Protein AF-A0A1H0Q8R0-F1 (afdb_monomer_lite)

Sequence (214 aa):
MSIIRKPHNLITYYWDDMEYFLSEAEKSNDIYSVQNSFYKIALKSIPDNEEVKIKVPNLPVFDKRNIRFCILSSFLFLEAFINGEYFESLEFKNTIRELNPSQIQTLESEMVRTYFDEKWSRWVALFMKDPHANLKGDLAFQNMKKLKEWRNRLTHYKIQELMEIAHDVQCIENAREAKRIVVDVIAWYYSKTKRKIPDWVRRDILSTPQSQNL

Secondary structure (DSSP, 8-state):
--------HHHHHHHHHHHHHHHHHHHHHHHHHHHHHHHHHHHHH---HHHHHHHS-------THHHHHHHHHHHHHHHHHHHHHHHHHTT--SSGGG--HHHHHHHHHHHHH--HHHHHHHHHHHHHT-TT---TTSHHHHHHHHHHHHHHHTTS--GGGHHHIIIIISSHHHHHHHHHHHHHHHHHHHHHH-PPPPHHIIIIITTS------

Structure (mmCIF, N/CA/C/O backbone):
data_AF-A0A1H0Q8R0-F1
#
_entry.id   AF-A0A1H0Q8R0-F1
#
loop_
_atom_site.group_PDB
_atom_site.id
_atom_site.type_symbol
_atom_site.label_atom_id
_atom_site.label_alt_id
_atom_site.label_comp_id
_atom_site.label_asym_id
_atom_site.label_entity_id
_atom_site.label_seq_id
_atom_site.pdbx_PDB_ins_code
_atom_site.Cartn_x
_atom_site.Cartn_y
_atom_site.Cartn_z
_atom_site.occupancy
_atom_site.B_iso_or_equiv
_atom_site.auth_seq_id
_atom_site.auth_comp_id
_atom_site.auth_asym_id
_atom_site.auth_atom_id
_atom_site.pdbx_PDB_model_num
ATOM 1 N N . MET A 1 1 ? -30.071 9.948 4.551 1.00 30.31 1 MET A N 1
ATOM 2 C CA . MET A 1 1 ? -28.982 10.425 3.671 1.00 30.31 1 MET A CA 1
ATOM 3 C C . MET A 1 1 ? -27.748 9.587 3.956 1.00 30.31 1 MET A C 1
ATOM 5 O O . MET A 1 1 ? -27.256 9.633 5.077 1.00 30.31 1 MET A O 1
ATOM 9 N N . SER A 1 2 ? -27.301 8.757 3.010 1.00 27.30 2 SER A N 1
ATOM 10 C CA . SER A 1 2 ? -26.027 8.050 3.159 1.00 27.30 2 SER A CA 1
ATOM 11 C C . SER A 1 2 ? -24.918 9.087 3.071 1.00 27.30 2 SER A C 1
ATOM 13 O O . SER A 1 2 ? -24.752 9.739 2.044 1.00 27.30 2 SER A O 1
ATOM 15 N N . ILE A 1 3 ? -24.202 9.287 4.168 1.00 32.97 3 ILE A N 1
ATOM 16 C CA . ILE A 1 3 ? -23.013 10.125 4.182 1.00 32.97 3 ILE A CA 1
ATOM 17 C C . ILE A 1 3 ? -22.026 9.490 3.192 1.00 32.97 3 ILE A C 1
ATOM 19 O O . ILE A 1 3 ? -21.429 8.459 3.496 1.00 32.97 3 ILE A O 1
ATOM 23 N N . ILE A 1 4 ? -21.875 10.075 2.000 1.00 38.59 4 ILE A N 1
ATOM 24 C CA . ILE A 1 4 ? -20.796 9.735 1.068 1.00 38.59 4 ILE A CA 1
ATOM 25 C C . ILE A 1 4 ? -19.524 10.335 1.677 1.00 38.59 4 ILE A C 1
ATOM 27 O O . ILE A 1 4 ? -19.086 11.424 1.315 1.00 38.59 4 ILE A O 1
ATOM 31 N N . ARG A 1 5 ? -18.975 9.676 2.699 1.00 45.72 5 ARG A N 1
ATOM 32 C CA . ARG A 1 5 ? -17.695 10.056 3.299 1.00 45.72 5 ARG A CA 1
ATOM 33 C C . ARG A 1 5 ? -16.608 9.582 2.338 1.00 45.72 5 ARG A C 1
ATOM 35 O O . ARG A 1 5 ? -16.229 8.415 2.362 1.00 45.72 5 ARG A O 1
ATOM 42 N N . LYS A 1 6 ? -16.129 10.475 1.465 1.00 40.91 6 LYS A N 1
ATOM 43 C CA . LYS A 1 6 ? -14.741 10.372 1.001 1.00 40.91 6 LYS A CA 1
ATOM 44 C C . LYS A 1 6 ? -13.880 10.587 2.255 1.00 40.91 6 LYS A C 1
ATOM 46 O O . LYS A 1 6 ? -14.011 11.653 2.859 1.00 40.91 6 LYS A O 1
ATOM 51 N N . PRO A 1 7 ? -13.086 9.612 2.717 1.00 53.00 7 PRO A N 1
ATOM 52 C CA . PRO A 1 7 ? -12.146 9.863 3.794 1.00 53.00 7 PRO A CA 1
ATOM 53 C C . PRO A 1 7 ? -11.078 10.831 3.278 1.00 53.00 7 PRO A C 1
ATOM 55 O O . PRO A 1 7 ? -10.929 10.992 2.066 1.00 53.00 7 PRO A O 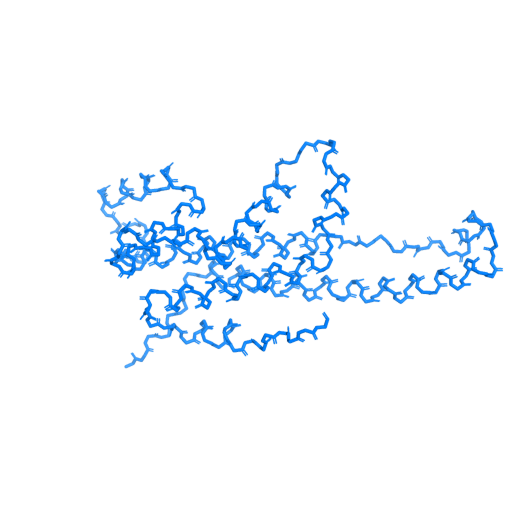1
ATOM 58 N N . HIS A 1 8 ? -10.402 11.505 4.213 1.00 57.19 8 HIS A N 1
ATOM 59 C CA . HIS A 1 8 ? -9.320 12.472 4.005 1.00 57.19 8 HIS A CA 1
ATOM 60 C C . HIS A 1 8 ? -8.700 12.419 2.603 1.00 57.19 8 HIS A C 1
ATOM 62 O O . HIS A 1 8 ? -8.138 11.389 2.235 1.00 57.19 8 HIS A O 1
ATOM 68 N N . ASN A 1 9 ? -8.757 13.533 1.858 1.00 66.25 9 ASN A N 1
ATOM 69 C CA . ASN A 1 9 ? -8.236 13.671 0.487 1.00 66.25 9 ASN A CA 1
ATOM 70 C C . ASN A 1 9 ? -6.890 12.954 0.271 1.00 66.25 9 ASN A C 1
ATOM 72 O O . ASN A 1 9 ? -6.671 12.355 -0.767 1.00 66.25 9 ASN A O 1
ATOM 76 N N . LEU A 1 10 ? -6.033 12.928 1.292 1.00 76.50 10 LEU A N 1
ATOM 77 C CA . LEU A 1 10 ? -4.752 12.235 1.285 1.00 76.50 10 LEU A CA 1
ATOM 78 C C . LEU A 1 10 ? -4.819 10.718 0.992 1.00 76.50 10 LEU A C 1
ATOM 80 O O . LEU A 1 10 ? -3.994 10.227 0.233 1.00 76.50 10 LEU A O 1
ATOM 84 N N . ILE A 1 11 ? -5.776 9.969 1.561 1.00 83.75 11 ILE A N 1
ATOM 85 C CA . ILE A 1 11 ? -5.903 8.515 1.315 1.00 83.75 11 ILE A CA 1
ATOM 86 C C . ILE A 1 11 ? -6.261 8.269 -0.150 1.00 83.75 11 ILE A C 1
ATOM 88 O O . ILE A 1 11 ? -5.655 7.429 -0.808 1.00 83.75 11 ILE A O 1
ATOM 92 N N . THR A 1 12 ? -7.234 9.023 -0.662 1.00 83.44 12 THR A N 1
ATOM 93 C CA . THR A 1 12 ? -7.672 8.893 -2.059 1.00 83.44 12 THR A CA 1
ATOM 94 C C . THR A 1 12 ? -6.596 9.364 -3.035 1.00 83.44 12 THR A C 1
ATOM 96 O O . THR A 1 12 ? -6.373 8.688 -4.027 1.00 83.44 12 THR A O 1
ATOM 99 N N . TYR A 1 13 ? -5.825 10.404 -2.703 1.00 87.31 13 TYR A N 1
ATOM 100 C CA . TYR A 1 13 ? -4.673 10.814 -3.509 1.00 87.31 13 TYR A CA 1
ATOM 101 C C . TYR A 1 13 ? -3.592 9.739 -3.597 1.00 87.31 13 TYR A C 1
ATOM 103 O O . TYR A 1 13 ? -3.100 9.491 -4.687 1.00 87.31 13 TYR A O 1
ATOM 111 N N . TYR A 1 14 ? -3.254 9.041 -2.506 1.00 92.88 14 TYR A N 1
ATOM 112 C CA . TYR A 1 14 ? -2.273 7.954 -2.601 1.00 92.88 14 TYR A CA 1
ATOM 113 C C . TYR A 1 14 ? -2.778 6.754 -3.409 1.00 92.88 14 TYR A C 1
ATOM 115 O O . TYR A 1 14 ? -1.975 6.085 -4.059 1.00 92.88 14 TYR A O 1
ATOM 123 N N . TRP A 1 15 ? -4.087 6.489 -3.386 1.00 93.19 15 TRP A N 1
ATOM 124 C CA . TRP A 1 15 ? -4.699 5.493 -4.264 1.00 93.19 15 TRP A CA 1
ATOM 125 C C . TRP A 1 15 ? -4.599 5.917 -5.735 1.00 93.19 15 TRP A C 1
ATOM 127 O O . TRP A 1 15 ? -4.085 5.161 -6.557 1.00 93.19 15 TRP A O 1
ATOM 137 N N . ASP A 1 16 ? -5.020 7.142 -6.047 1.00 91.38 16 ASP A N 1
ATOM 138 C CA . ASP A 1 16 ? -4.997 7.688 -7.406 1.00 91.38 16 ASP A CA 1
ATOM 139 C C . ASP A 1 16 ? -3.560 7.779 -7.953 1.00 91.38 16 ASP A C 1
ATOM 141 O O . ASP A 1 16 ? -3.307 7.400 -9.097 1.00 91.38 16 ASP A O 1
ATOM 145 N N . ASP A 1 17 ? -2.600 8.200 -7.124 1.00 93.31 17 ASP A N 1
ATOM 146 C CA . ASP A 1 17 ? -1.174 8.230 -7.460 1.00 93.31 17 ASP A CA 1
ATOM 147 C C . ASP A 1 17 ? -0.655 6.827 -7.782 1.00 93.31 17 ASP A C 1
ATOM 149 O O . ASP A 1 17 ? 0.052 6.635 -8.770 1.00 93.31 17 ASP A O 1
ATOM 153 N N . MET A 1 18 ? -0.996 5.829 -6.961 1.00 95.00 18 MET A N 1
ATOM 154 C CA . MET A 1 18 ? -0.598 4.442 -7.204 1.00 95.00 18 MET A CA 1
ATOM 155 C C . MET A 1 18 ? -1.122 3.946 -8.560 1.00 95.00 18 MET A C 1
ATOM 157 O O . MET A 1 18 ? -0.346 3.388 -9.337 1.00 95.00 18 MET A O 1
ATOM 161 N N . GLU A 1 19 ? -2.402 4.182 -8.866 1.00 94.31 19 GLU A N 1
ATOM 162 C CA . GLU A 1 19 ? -3.004 3.817 -10.156 1.00 94.31 19 GLU A CA 1
ATOM 163 C C . GLU A 1 19 ? -2.321 4.528 -11.330 1.00 94.31 19 GLU A C 1
ATOM 165 O O . GLU A 1 19 ? -1.957 3.892 -12.326 1.00 94.31 19 GLU A O 1
ATOM 170 N N . TYR A 1 20 ? -2.105 5.838 -11.200 1.00 93.75 20 TYR A N 1
ATOM 171 C CA . TYR A 1 20 ? -1.448 6.655 -12.213 1.00 93.75 20 TYR A CA 1
ATOM 172 C C . TYR A 1 20 ? -0.028 6.158 -12.499 1.00 93.75 20 TYR A C 1
ATOM 174 O O . TYR A 1 20 ? 0.320 5.873 -13.647 1.00 93.75 20 TYR A O 1
ATOM 182 N N . PHE A 1 21 ? 0.792 6.000 -11.458 1.00 94.12 21 PHE A N 1
ATOM 183 C CA . PHE A 1 21 ? 2.182 5.593 -11.623 1.00 94.12 21 PHE A CA 1
ATOM 184 C C . PHE A 1 21 ? 2.316 4.160 -12.135 1.00 94.12 21 PHE A C 1
ATOM 186 O O . PHE A 1 21 ? 3.241 3.889 -12.903 1.00 94.12 21 PHE A O 1
ATOM 193 N N . LEU A 1 22 ? 1.403 3.255 -11.768 1.00 94.75 22 LEU A N 1
ATOM 194 C CA . LEU A 1 22 ? 1.375 1.921 -12.362 1.00 94.75 22 LEU A CA 1
ATOM 195 C C . LEU A 1 22 ? 1.075 1.997 -13.863 1.00 94.75 22 LEU A C 1
ATOM 197 O O . LEU A 1 22 ? 1.829 1.436 -14.654 1.00 94.75 22 LEU A O 1
ATOM 201 N N . SER A 1 23 ? 0.040 2.743 -14.259 1.00 92.56 23 SER A N 1
ATOM 202 C CA . SER A 1 23 ? -0.333 2.924 -15.669 1.00 92.56 23 SER A CA 1
ATOM 203 C C . SER A 1 23 ? 0.825 3.487 -16.504 1.00 92.56 23 SER A C 1
ATOM 205 O O . SER A 1 23 ? 1.153 2.962 -17.569 1.00 92.56 23 SER A O 1
ATOM 207 N N . GLU A 1 24 ? 1.509 4.517 -16.002 1.00 90.31 24 GLU A N 1
ATOM 208 C CA . GLU A 1 24 ? 2.660 5.115 -16.688 1.00 90.31 24 GLU A CA 1
ATOM 209 C C . GLU A 1 24 ? 3.881 4.180 -16.738 1.00 90.31 24 GLU A C 1
ATOM 211 O O . GLU A 1 24 ? 4.633 4.178 -17.722 1.00 90.31 24 GLU A O 1
ATOM 216 N N . ALA A 1 25 ? 4.087 3.360 -15.703 1.00 89.00 25 ALA A N 1
ATOM 217 C CA . ALA A 1 25 ? 5.129 2.337 -15.699 1.00 89.00 25 ALA A CA 1
ATOM 218 C C . ALA A 1 25 ? 4.848 1.235 -16.734 1.00 89.00 25 ALA A C 1
ATOM 220 O O . ALA A 1 25 ? 5.771 0.816 -17.434 1.00 89.00 25 ALA A O 1
ATOM 221 N N . GLU A 1 26 ? 3.591 0.806 -16.876 1.00 88.94 26 GLU A N 1
ATOM 222 C CA . GLU A 1 26 ? 3.186 -0.206 -17.857 1.00 88.94 26 GLU A CA 1
ATOM 223 C C . GLU A 1 26 ? 3.364 0.292 -19.292 1.00 88.94 26 GLU A C 1
ATOM 225 O O . GLU A 1 26 ? 4.027 -0.377 -20.084 1.00 88.94 26 GLU A O 1
ATOM 230 N N . LYS A 1 27 ? 2.916 1.517 -19.599 1.00 85.06 27 LYS A N 1
ATOM 231 C CA . LYS A 1 27 ? 3.150 2.142 -20.914 1.00 85.06 27 LYS A CA 1
ATOM 232 C C . LYS A 1 27 ? 4.636 2.193 -21.261 1.00 85.06 27 LYS A C 1
ATOM 234 O O . LYS A 1 27 ? 5.037 1.853 -22.371 1.00 85.06 27 LYS A O 1
ATOM 239 N N . SER A 1 28 ? 5.464 2.605 -20.300 1.00 78.94 28 SER A N 1
ATOM 240 C CA . SER A 1 28 ? 6.916 2.692 -20.489 1.00 78.94 28 SER A CA 1
ATOM 241 C C . SER A 1 28 ? 7.542 1.314 -20.722 1.00 78.94 28 SER A C 1
ATOM 243 O O . SER A 1 28 ? 8.469 1.177 -21.524 1.00 78.94 28 SER A O 1
ATOM 245 N N . ASN A 1 29 ? 7.039 0.286 -20.033 1.00 79.19 29 ASN A N 1
ATOM 246 C CA . ASN A 1 29 ? 7.527 -1.085 -20.150 1.00 79.19 29 ASN A CA 1
ATOM 247 C C . ASN A 1 29 ? 7.169 -1.699 -21.507 1.00 79.19 29 ASN A C 1
ATOM 249 O O . ASN A 1 29 ? 8.010 -2.358 -22.120 1.00 79.19 29 ASN A O 1
ATOM 253 N N . ASP A 1 30 ? 5.966 -1.432 -22.009 1.00 74.81 30 ASP A N 1
ATOM 254 C CA . ASP A 1 30 ? 5.523 -1.915 -23.315 1.00 74.81 30 ASP A CA 1
ATOM 255 C C . ASP A 1 30 ? 6.383 -1.324 -24.436 1.00 74.81 30 ASP A C 1
ATOM 257 O O . ASP A 1 30 ? 6.924 -2.071 -25.256 1.00 74.81 30 ASP A O 1
ATOM 261 N N . ILE A 1 31 ? 6.619 -0.006 -24.411 1.00 69.12 31 ILE A N 1
ATOM 262 C CA . ILE A 1 31 ? 7.511 0.680 -25.361 1.00 69.12 31 ILE A CA 1
ATOM 263 C C . ILE A 1 31 ? 8.923 0.073 -25.300 1.00 69.12 31 ILE A C 1
ATOM 265 O O . ILE A 1 31 ? 9.494 -0.274 -26.340 1.00 69.12 31 ILE A O 1
ATOM 269 N N . TYR A 1 32 ? 9.465 -0.132 -24.094 1.00 68.69 32 TYR A N 1
ATOM 270 C CA . TYR A 1 32 ? 10.785 -0.738 -23.919 1.00 68.69 32 TYR A CA 1
ATOM 271 C C . TYR A 1 32 ? 10.846 -2.178 -24.446 1.00 68.69 32 TYR A C 1
ATOM 273 O O . TYR A 1 32 ? 11.815 -2.545 -25.108 1.00 68.69 32 TYR A O 1
ATOM 281 N N . SER A 1 33 ? 9.823 -2.999 -24.193 1.00 71.31 33 SER A N 1
ATOM 282 C CA . SER A 1 33 ? 9.779 -4.396 -24.646 1.00 71.31 33 SER A CA 1
ATOM 283 C C . SER A 1 33 ? 9.809 -4.500 -26.175 1.00 71.31 33 SER A C 1
ATOM 285 O O . SER A 1 33 ? 10.588 -5.279 -26.736 1.00 71.31 33 SER A O 1
ATOM 287 N N . VAL A 1 34 ? 9.048 -3.634 -26.848 1.00 68.00 34 VAL A N 1
ATOM 288 C CA . VAL A 1 34 ? 9.006 -3.520 -28.306 1.00 68.00 34 VAL A CA 1
ATOM 289 C C . VAL A 1 34 ? 10.373 -3.081 -28.832 1.00 68.00 34 VAL A C 1
ATOM 291 O O . VAL A 1 34 ? 10.944 -3.747 -29.695 1.00 68.00 34 VAL A O 1
ATOM 294 N N . GLN A 1 35 ? 10.968 -2.032 -28.265 1.00 65.62 35 GLN A N 1
ATOM 295 C CA . GLN A 1 35 ? 12.276 -1.529 -28.702 1.00 65.62 35 GLN A CA 1
ATOM 296 C C . GLN A 1 35 ? 13.424 -2.513 -28.432 1.00 65.62 35 GLN A C 1
ATOM 298 O O . GLN A 1 35 ? 14.306 -2.670 -29.275 1.00 65.62 35 GLN A O 1
ATOM 303 N N . ASN A 1 36 ? 13.397 -3.239 -27.313 1.00 66.56 36 ASN A N 1
ATOM 304 C CA . ASN A 1 36 ? 14.380 -4.276 -26.998 1.00 66.56 36 ASN A CA 1
ATOM 305 C C . ASN A 1 36 ? 14.257 -5.475 -27.954 1.00 66.56 36 ASN A C 1
ATOM 307 O O . ASN A 1 36 ? 15.262 -6.066 -28.347 1.00 66.56 36 ASN A O 1
ATOM 311 N N . SER A 1 37 ? 13.041 -5.814 -28.397 1.00 68.94 37 SER A N 1
ATOM 312 C CA . SER A 1 37 ? 12.851 -6.841 -29.427 1.00 68.94 37 SER A CA 1
ATOM 313 C C . SER A 1 37 ? 13.497 -6.433 -30.759 1.00 68.94 37 SER A C 1
ATOM 315 O O . SER A 1 37 ? 14.262 -7.216 -31.326 1.00 68.94 37 SER A O 1
ATOM 317 N N . PHE A 1 38 ? 13.311 -5.179 -31.191 1.00 67.38 38 PHE A N 1
ATOM 318 C CA . PHE A 1 38 ? 13.982 -4.625 -32.370 1.00 67.38 38 PHE A CA 1
ATOM 319 C C . PHE A 1 38 ? 15.505 -4.587 -32.200 1.00 67.38 38 PHE A C 1
ATOM 321 O O . PHE A 1 38 ? 16.231 -4.964 -33.117 1.00 67.38 38 PHE A O 1
ATOM 328 N N . TYR A 1 39 ? 15.997 -4.220 -31.015 1.00 66.31 39 TYR A N 1
ATOM 329 C CA . TYR A 1 39 ? 17.426 -4.226 -30.700 1.00 66.31 39 TYR A CA 1
ATOM 330 C C . TYR A 1 39 ? 18.037 -5.633 -30.749 1.00 66.31 39 TYR A C 1
ATOM 332 O O . TYR A 1 39 ? 19.087 -5.833 -31.353 1.00 66.31 39 TYR A O 1
ATOM 340 N N . LYS A 1 40 ? 17.365 -6.643 -30.183 1.00 67.94 40 LYS A N 1
ATOM 341 C CA . LYS A 1 40 ? 17.803 -8.046 -30.266 1.00 67.94 40 LYS A CA 1
ATOM 342 C C . LYS A 1 40 ? 17.822 -8.564 -31.703 1.00 67.94 40 LYS A C 1
ATOM 344 O O . LYS A 1 40 ? 18.703 -9.345 -32.053 1.00 67.94 40 LYS A O 1
ATOM 349 N N . ILE A 1 41 ? 16.867 -8.149 -32.534 1.00 69.00 41 ILE A N 1
ATOM 350 C CA . ILE A 1 41 ? 16.859 -8.470 -33.969 1.00 69.00 41 ILE A CA 1
ATOM 351 C C . ILE A 1 41 ? 18.044 -7.788 -34.671 1.00 69.00 41 ILE A C 1
ATOM 353 O O . ILE A 1 41 ? 18.751 -8.436 -35.446 1.00 69.00 41 ILE A O 1
ATOM 357 N N . ALA A 1 42 ? 18.322 -6.521 -34.352 1.00 63.28 42 ALA A N 1
ATOM 358 C CA . ALA A 1 42 ? 19.472 -5.793 -34.884 1.00 63.28 42 ALA A CA 1
ATOM 359 C C . ALA A 1 42 ? 20.809 -6.443 -34.479 1.00 63.28 42 ALA A C 1
ATOM 361 O O . ALA A 1 42 ? 21.654 -6.657 -35.341 1.00 63.28 42 ALA A O 1
ATOM 362 N N . LEU A 1 43 ? 20.963 -6.868 -33.219 1.00 62.25 43 LEU A N 1
ATOM 363 C CA . LEU A 1 43 ? 22.137 -7.605 -32.723 1.00 62.25 43 LEU A CA 1
ATOM 364 C C . LEU A 1 43 ? 22.357 -8.956 -33.416 1.00 62.25 43 LEU A C 1
ATOM 366 O O . LEU A 1 43 ? 23.491 -9.371 -33.621 1.00 62.25 43 LEU A O 1
ATOM 370 N N . LYS A 1 44 ? 21.289 -9.664 -33.801 1.00 68.00 44 LYS A N 1
ATOM 371 C CA . LYS A 1 44 ? 21.429 -10.889 -34.614 1.00 68.00 44 LYS A CA 1
ATOM 372 C C . LYS A 1 44 ? 21.947 -10.597 -36.022 1.00 68.00 44 LYS A C 1
ATOM 374 O O . LYS A 1 44 ? 22.520 -11.477 -36.653 1.00 68.00 44 LYS A O 1
ATOM 379 N N . SER A 1 45 ? 21.708 -9.382 -36.507 1.00 66.00 45 SER A N 1
ATOM 380 C CA . SER A 1 45 ? 22.074 -8.932 -37.850 1.00 66.00 45 SER A CA 1
ATOM 381 C C . SER A 1 45 ? 23.457 -8.269 -37.880 1.00 66.00 45 SER A C 1
ATOM 383 O O . SER A 1 45 ? 24.061 -8.163 -38.943 1.00 66.00 45 SER A O 1
ATOM 385 N N . ILE A 1 46 ? 23.951 -7.810 -36.725 1.00 63.66 46 ILE A N 1
ATOM 386 C CA . ILE A 1 46 ? 25.194 -7.055 -36.563 1.00 63.66 46 ILE A CA 1
ATOM 387 C C . ILE A 1 46 ? 25.897 -7.566 -35.291 1.00 63.66 46 ILE A C 1
ATOM 389 O O . ILE A 1 46 ? 25.437 -7.270 -34.188 1.00 63.66 46 ILE A O 1
ATOM 393 N N . PRO A 1 47 ? 26.987 -8.343 -35.418 1.00 60.53 47 PRO A N 1
ATOM 394 C CA . PRO A 1 47 ? 27.629 -9.004 -34.280 1.00 60.53 47 PRO A CA 1
ATOM 395 C C . PRO A 1 47 ? 28.439 -8.059 -33.376 1.00 60.53 47 PRO A C 1
ATOM 397 O O . PRO A 1 47 ? 28.759 -8.436 -32.249 1.00 60.53 47 PRO A O 1
ATOM 400 N N . ASP A 1 48 ? 28.766 -6.847 -33.838 1.00 70.50 48 ASP A N 1
ATOM 401 C CA . ASP A 1 48 ? 29.529 -5.856 -33.073 1.00 70.50 48 ASP A CA 1
ATOM 402 C C . ASP A 1 48 ? 28.609 -4.880 -32.315 1.00 70.50 48 ASP A C 1
ATOM 404 O O . ASP A 1 48 ? 27.846 -4.108 -32.898 1.00 70.50 48 ASP A O 1
ATOM 408 N N . ASN A 1 49 ? 28.712 -4.899 -30.985 1.00 61.31 49 ASN A N 1
ATOM 409 C CA . ASN A 1 49 ? 27.920 -4.085 -30.063 1.00 61.31 49 ASN A CA 1
ATOM 410 C C . ASN A 1 49 ? 28.183 -2.572 -30.212 1.00 61.31 49 ASN A C 1
ATOM 412 O O . ASN A 1 49 ? 27.273 -1.772 -29.981 1.00 61.31 49 ASN A O 1
ATOM 416 N N . GLU A 1 50 ? 29.400 -2.164 -30.587 1.00 63.44 50 GLU A N 1
ATOM 417 C CA . GLU A 1 50 ? 29.724 -0.750 -30.834 1.00 63.44 50 GLU A CA 1
ATOM 418 C C . GLU A 1 50 ? 29.056 -0.268 -32.129 1.00 63.44 50 GLU A C 1
ATOM 420 O O . GLU A 1 50 ? 28.453 0.807 -32.167 1.00 63.44 50 GLU A O 1
ATOM 425 N N . GLU A 1 51 ? 29.039 -1.110 -33.163 1.00 62.41 51 GLU A N 1
ATOM 426 C CA . GLU A 1 51 ? 28.393 -0.799 -34.440 1.00 62.41 51 GLU A CA 1
ATOM 427 C C . GLU A 1 51 ? 26.857 -0.735 -34.317 1.00 62.41 51 GLU A C 1
ATOM 429 O O . GLU A 1 51 ? 26.208 0.104 -34.951 1.00 62.41 51 GLU A O 1
ATOM 434 N N . VAL A 1 52 ? 26.259 -1.561 -33.448 1.00 62.19 52 VAL A N 1
ATOM 435 C CA . VAL A 1 52 ? 24.821 -1.494 -33.134 1.00 62.19 52 VAL A CA 1
ATOM 436 C C . VAL A 1 52 ? 24.469 -0.211 -32.380 1.00 62.19 52 VAL A C 1
ATOM 438 O O . VAL A 1 52 ? 23.466 0.418 -32.716 1.00 62.19 52 VAL A O 1
ATOM 441 N N . LYS A 1 53 ? 25.278 0.228 -31.406 1.00 59.41 53 LYS A N 1
ATOM 442 C CA . LYS A 1 53 ? 25.046 1.505 -30.700 1.00 59.41 53 LYS A CA 1
ATOM 443 C C . LYS A 1 53 ? 25.134 2.710 -31.635 1.00 59.41 53 LYS A C 1
ATOM 445 O O . LYS A 1 53 ? 24.353 3.645 -31.485 1.00 59.41 53 LYS A O 1
ATOM 450 N N . ILE A 1 54 ? 26.038 2.671 -32.616 1.00 62.66 54 ILE A N 1
ATOM 451 C CA . ILE A 1 54 ? 26.157 3.710 -33.648 1.00 62.66 54 ILE A CA 1
ATOM 452 C C . ILE A 1 54 ? 24.921 3.715 -34.566 1.00 62.66 54 ILE A C 1
ATOM 454 O O . ILE A 1 54 ? 24.421 4.783 -34.917 1.00 62.66 54 ILE A O 1
ATOM 458 N N . LYS A 1 55 ? 24.395 2.537 -34.933 1.00 61.06 55 LYS A N 1
ATOM 459 C CA . LYS A 1 55 ? 23.216 2.401 -35.814 1.00 61.06 55 LYS A CA 1
ATOM 460 C C . LYS A 1 55 ? 21.873 2.581 -35.098 1.00 61.06 55 LYS A C 1
ATOM 462 O O . LYS A 1 55 ? 20.883 2.902 -35.751 1.00 61.06 55 LYS A O 1
ATOM 467 N N . VAL A 1 56 ? 21.829 2.415 -33.775 1.00 63.34 56 VAL A N 1
ATOM 468 C CA . VAL A 1 56 ? 20.638 2.598 -32.929 1.00 63.34 56 VAL A CA 1
ATOM 469 C C . VAL A 1 56 ? 20.949 3.607 -31.806 1.00 63.34 56 VAL A C 1
ATOM 471 O O . VAL A 1 56 ? 20.956 3.244 -30.629 1.00 63.34 56 VAL A O 1
ATOM 474 N N . PRO A 1 57 ? 21.202 4.891 -32.134 1.00 51.91 57 PRO A N 1
ATOM 475 C CA . PRO A 1 57 ? 21.775 5.877 -31.206 1.00 51.91 57 PRO A CA 1
ATOM 476 C C . PRO A 1 57 ? 20.848 6.330 -30.062 1.00 51.91 57 PRO A C 1
ATOM 478 O O . PRO A 1 57 ? 21.226 7.188 -29.274 1.00 51.91 57 PRO A O 1
ATOM 481 N N . ASN A 1 58 ? 19.651 5.752 -29.930 1.00 55.66 58 ASN A N 1
ATOM 482 C CA . ASN A 1 58 ? 18.639 6.145 -28.947 1.00 55.66 58 ASN A CA 1
ATOM 483 C C . ASN A 1 58 ? 18.043 4.922 -28.243 1.00 55.66 58 ASN A C 1
ATOM 485 O O . ASN A 1 58 ? 16.829 4.710 -28.261 1.00 55.66 58 ASN A O 1
ATOM 489 N N . LEU A 1 59 ? 18.894 4.089 -27.639 1.00 53.56 59 LEU A N 1
ATOM 490 C CA . LEU A 1 59 ? 18.396 3.068 -26.723 1.00 53.56 59 LEU A CA 1
ATOM 491 C C . LEU A 1 59 ? 17.673 3.760 -25.555 1.00 53.56 59 LEU A C 1
ATOM 493 O O . LEU A 1 59 ? 18.276 4.594 -24.877 1.00 53.56 59 LEU A O 1
ATOM 497 N N . PRO A 1 60 ? 16.395 3.445 -25.304 1.00 52.59 60 PRO A N 1
ATOM 498 C CA . PRO A 1 60 ? 15.640 4.093 -24.246 1.00 52.59 60 PRO A CA 1
ATOM 499 C C . PRO A 1 60 ? 16.229 3.713 -22.896 1.00 52.59 60 PRO A C 1
ATOM 501 O O . PRO A 1 60 ? 16.403 2.531 -22.585 1.00 52.59 60 PRO A O 1
ATOM 504 N N . VAL A 1 61 ? 16.476 4.716 -22.061 1.00 57.75 61 VAL A N 1
ATOM 505 C CA . VAL A 1 61 ? 16.673 4.484 -20.634 1.00 57.75 61 VAL A CA 1
ATOM 506 C C . VAL A 1 61 ? 15.296 4.211 -20.047 1.00 57.75 61 VAL A C 1
ATOM 508 O O . VAL A 1 61 ? 14.442 5.095 -20.029 1.00 57.75 61 VAL A O 1
ATOM 511 N N . PHE A 1 62 ? 15.064 2.978 -19.601 1.00 64.19 62 PHE A N 1
ATOM 512 C CA . PHE A 1 62 ? 13.820 2.634 -18.926 1.00 64.19 62 PHE A CA 1
ATOM 513 C C . PHE A 1 62 ? 13.718 3.417 -17.612 1.00 64.19 62 PHE A C 1
ATOM 515 O O . PHE A 1 62 ? 14.480 3.187 -16.668 1.00 64.19 62 PHE A O 1
ATOM 522 N N . ASP A 1 63 ? 12.790 4.371 -17.571 1.00 72.00 63 ASP A N 1
ATOM 523 C CA . ASP A 1 63 ? 12.603 5.244 -16.424 1.00 72.00 63 ASP A CA 1
ATOM 524 C C . ASP A 1 63 ? 11.848 4.526 -15.298 1.00 72.00 63 ASP A C 1
ATOM 526 O O . ASP A 1 63 ? 10.622 4.410 -15.280 1.00 72.00 63 ASP A O 1
ATOM 530 N N . LYS A 1 64 ? 12.611 4.067 -14.305 1.00 81.56 64 LYS A N 1
ATOM 531 C CA . LYS A 1 64 ? 12.097 3.353 -13.129 1.00 81.56 64 LYS A CA 1
ATOM 532 C C . LYS A 1 64 ? 11.447 4.267 -12.082 1.00 81.56 64 LYS A C 1
ATOM 534 O O . LYS A 1 64 ? 11.076 3.779 -11.007 1.00 81.56 64 LYS A O 1
ATOM 539 N N . ARG A 1 65 ? 11.317 5.577 -12.341 1.00 86.56 65 ARG A N 1
ATOM 540 C CA . ARG A 1 65 ? 10.664 6.523 -11.417 1.00 86.56 65 ARG A CA 1
ATOM 541 C C . ARG A 1 65 ? 9.209 6.150 -11.165 1.00 86.56 65 ARG A C 1
ATOM 543 O O . ARG A 1 65 ? 8.815 6.078 -10.007 1.00 86.56 65 ARG A O 1
ATOM 550 N N . ASN A 1 66 ? 8.452 5.824 -12.210 1.00 90.00 66 ASN A N 1
ATOM 551 C CA . ASN A 1 66 ? 7.039 5.463 -12.066 1.00 90.00 66 ASN A CA 1
ATOM 552 C C . ASN A 1 66 ? 6.861 4.168 -11.257 1.00 90.00 66 ASN A C 1
ATOM 554 O O . ASN A 1 66 ? 6.038 4.118 -10.351 1.00 90.00 66 ASN A O 1
ATOM 558 N N . ILE A 1 67 ? 7.724 3.165 -11.462 1.00 90.38 67 ILE A N 1
ATOM 559 C CA . ILE A 1 67 ? 7.748 1.954 -10.620 1.00 90.38 67 ILE A CA 1
ATOM 560 C C . ILE A 1 67 ? 7.994 2.312 -9.150 1.00 90.38 67 ILE A C 1
ATOM 562 O O . ILE A 1 67 ? 7.278 1.846 -8.264 1.00 90.38 67 ILE A O 1
ATOM 566 N N . ARG A 1 68 ? 8.996 3.162 -8.879 1.00 90.88 68 ARG A N 1
ATOM 567 C CA . ARG A 1 68 ? 9.314 3.605 -7.514 1.00 90.88 68 ARG A CA 1
ATOM 568 C C . ARG A 1 68 ? 8.117 4.276 -6.862 1.00 90.88 68 ARG A C 1
ATOM 570 O O . ARG A 1 68 ? 7.781 3.937 -5.731 1.00 90.88 68 ARG A O 1
ATOM 577 N N . PHE A 1 69 ? 7.501 5.224 -7.558 1.00 93.25 69 PHE A N 1
ATOM 578 C CA . PHE A 1 69 ? 6.379 5.973 -7.016 1.00 93.25 69 PHE A CA 1
ATOM 579 C C . PHE A 1 69 ? 5.144 5.096 -6.832 1.00 93.25 69 PHE A C 1
ATOM 581 O O . PHE A 1 69 ? 4.514 5.208 -5.792 1.00 93.25 69 PHE A O 1
ATOM 588 N N . CYS A 1 70 ? 4.877 4.133 -7.716 1.00 95.62 70 CYS A N 1
ATOM 589 C CA . CYS A 1 70 ? 3.822 3.142 -7.498 1.00 95.62 70 CYS A CA 1
ATOM 590 C C . CYS A 1 70 ? 4.023 2.368 -6.181 1.00 95.62 70 CYS A C 1
ATOM 592 O O . CYS A 1 70 ? 3.101 2.271 -5.370 1.00 95.62 70 CYS A O 1
ATOM 594 N N . ILE A 1 71 ? 5.234 1.851 -5.929 1.00 94.81 71 ILE A N 1
ATOM 595 C CA . ILE A 1 71 ? 5.543 1.101 -4.697 1.00 94.81 71 ILE A CA 1
ATOM 596 C C . ILE A 1 71 ? 5.423 2.003 -3.458 1.00 94.81 71 ILE A C 1
ATOM 598 O O . ILE A 1 71 ? 4.838 1.604 -2.449 1.00 94.81 71 ILE A O 1
ATOM 602 N N . LEU A 1 72 ? 5.952 3.229 -3.522 1.00 94.31 72 LEU A N 1
ATOM 603 C CA . LEU A 1 72 ? 5.878 4.179 -2.409 1.00 94.31 72 LEU A CA 1
ATOM 604 C C . LEU A 1 72 ? 4.437 4.619 -2.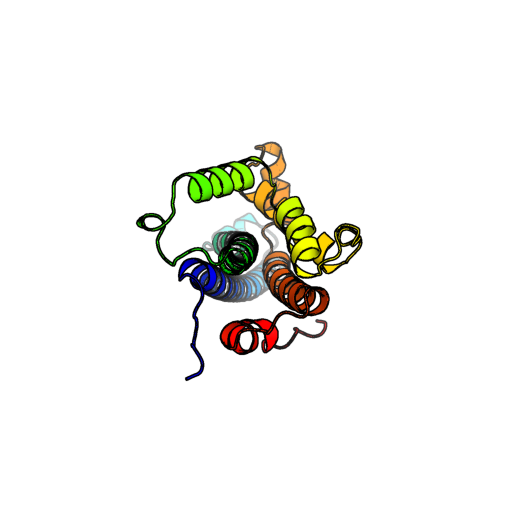125 1.00 94.31 72 LEU A C 1
ATOM 606 O O . LEU A 1 72 ? 4.031 4.605 -0.964 1.00 94.31 72 LEU A O 1
ATOM 610 N N . SER A 1 73 ? 3.652 4.940 -3.154 1.00 95.62 73 SER A N 1
ATOM 611 C CA . SER A 1 73 ? 2.237 5.300 -3.019 1.00 95.62 73 SER A CA 1
ATOM 612 C C . SER A 1 73 ? 1.409 4.137 -2.477 1.00 95.62 73 SER A C 1
ATOM 614 O O . SER A 1 73 ? 0.564 4.359 -1.617 1.00 95.62 73 SER A O 1
ATOM 616 N N . SER A 1 74 ? 1.722 2.892 -2.856 1.00 96.69 74 SER A N 1
ATOM 617 C CA . SER A 1 74 ? 1.092 1.693 -2.274 1.00 96.69 74 SER A CA 1
ATOM 618 C C . SER A 1 74 ? 1.301 1.620 -0.755 1.00 96.69 74 SER A C 1
ATOM 620 O O . SER A 1 74 ? 0.368 1.364 0.008 1.00 96.69 74 SER A O 1
ATOM 622 N N . PHE A 1 75 ? 2.532 1.868 -0.291 1.00 95.69 75 PHE A N 1
ATOM 623 C CA . PHE A 1 75 ? 2.846 1.894 1.140 1.00 95.69 75 PHE A CA 1
ATOM 624 C C . PHE A 1 75 ? 2.139 3.055 1.856 1.00 95.69 75 PHE A C 1
ATOM 626 O O . PHE A 1 75 ? 1.492 2.846 2.884 1.00 95.69 75 PHE A O 1
ATOM 633 N N . LEU A 1 76 ? 2.251 4.269 1.306 1.00 93.69 76 LEU A N 1
ATOM 634 C CA . LEU A 1 76 ? 1.668 5.483 1.883 1.00 93.69 76 LEU A CA 1
ATOM 635 C C . LEU A 1 76 ? 0.143 5.402 1.950 1.00 93.69 76 LEU A C 1
ATOM 637 O O . LEU A 1 76 ? -0.446 5.856 2.929 1.00 93.69 76 LEU A O 1
ATOM 641 N N . PHE A 1 77 ? -0.486 4.766 0.962 1.00 95.06 77 PHE A N 1
ATOM 642 C CA . PHE A 1 77 ? -1.909 4.469 0.977 1.00 95.06 77 PHE A CA 1
ATOM 643 C C . PHE A 1 77 ? -2.285 3.617 2.193 1.00 95.06 77 PHE A C 1
ATOM 645 O O . PHE A 1 77 ? -3.152 4.023 2.965 1.00 95.06 77 PHE A O 1
ATOM 652 N N . LEU A 1 78 ? -1.619 2.475 2.417 1.00 95.44 78 LEU A N 1
ATOM 653 C CA . LEU A 1 78 ? -1.922 1.606 3.564 1.00 95.44 78 LEU A CA 1
ATOM 654 C C . LEU A 1 78 ? -1.666 2.304 4.901 1.00 95.44 78 LEU A C 1
ATOM 656 O O . LEU A 1 78 ? -2.429 2.117 5.849 1.00 95.44 78 LEU A O 1
ATOM 660 N N . GLU A 1 79 ? -0.609 3.113 4.989 1.00 92.25 79 GLU A N 1
ATOM 661 C CA . GLU A 1 79 ? -0.316 3.888 6.194 1.00 92.25 79 GLU A CA 1
ATOM 662 C C . GLU A 1 79 ? -1.397 4.941 6.463 1.00 92.25 79 GLU A C 1
ATOM 664 O O . GLU A 1 79 ? -1.917 5.029 7.577 1.00 92.25 79 GLU A O 1
ATOM 669 N N . ALA A 1 80 ? -1.778 5.713 5.446 1.00 90.19 80 ALA A N 1
ATOM 670 C CA . ALA A 1 80 ? -2.829 6.712 5.567 1.00 90.19 80 ALA A CA 1
ATOM 671 C C . ALA A 1 80 ? -4.185 6.066 5.884 1.00 90.19 80 ALA A C 1
ATOM 673 O O . ALA A 1 80 ? -4.920 6.580 6.725 1.00 90.19 80 ALA A O 1
ATOM 674 N N . PHE A 1 81 ? -4.489 4.925 5.261 1.00 92.69 81 PHE A N 1
ATOM 675 C CA . PHE A 1 81 ? -5.733 4.189 5.454 1.00 92.69 81 PHE A CA 1
ATOM 676 C C . PHE A 1 81 ? -5.911 3.750 6.909 1.00 92.69 81 PHE A C 1
ATOM 678 O O . PHE A 1 81 ? -6.907 4.101 7.539 1.00 92.69 81 PHE A O 1
ATOM 685 N N . ILE A 1 82 ? -4.932 3.038 7.477 1.00 91.44 82 ILE A N 1
ATOM 686 C CA . ILE A 1 82 ? -5.058 2.500 8.839 1.00 91.44 82 ILE A CA 1
ATOM 687 C C . ILE A 1 82 ? -5.075 3.617 9.894 1.00 91.44 82 ILE A C 1
ATOM 689 O O . ILE A 1 82 ? -5.812 3.520 10.875 1.00 91.44 82 ILE A O 1
ATOM 693 N N . ASN A 1 83 ? -4.337 4.713 9.661 1.00 87.44 83 ASN A N 1
ATOM 694 C CA . ASN A 1 83 ? -4.412 5.922 10.489 1.00 87.44 83 ASN A CA 1
ATOM 695 C C . ASN A 1 83 ? -5.808 6.565 10.405 1.00 87.44 83 ASN A C 1
ATOM 697 O O . ASN A 1 83 ? -6.364 6.953 11.431 1.00 87.44 83 ASN A O 1
ATOM 701 N N . GLY A 1 84 ? -6.393 6.641 9.205 1.00 85.88 84 GLY A N 1
ATOM 702 C CA . GLY A 1 84 ? -7.754 7.138 8.998 1.00 85.88 84 GLY A CA 1
ATOM 703 C C . GLY A 1 84 ? -8.794 6.310 9.752 1.00 85.88 84 GLY A C 1
ATOM 704 O O . GLY A 1 84 ? -9.583 6.861 10.516 1.00 85.88 84 GLY A O 1
ATOM 705 N N . GLU A 1 85 ? -8.738 4.983 9.626 1.00 87.94 85 GLU A N 1
ATOM 706 C CA . GLU A 1 85 ? -9.638 4.061 10.334 1.00 87.94 85 GLU A CA 1
ATOM 707 C C . GLU A 1 85 ? -9.524 4.182 11.866 1.00 87.94 85 GLU A C 1
ATOM 709 O O . GLU A 1 85 ? -10.531 4.047 12.573 1.00 87.94 85 GLU A O 1
ATOM 714 N N . TYR A 1 86 ? -8.316 4.452 12.378 1.00 86.44 86 TYR A N 1
ATOM 715 C CA . TYR A 1 86 ? -8.063 4.711 13.796 1.00 86.44 86 TYR A CA 1
ATOM 716 C C . TYR A 1 86 ? -8.638 6.053 14.254 1.00 86.44 86 TYR A C 1
ATOM 718 O O . TYR A 1 86 ? -9.351 6.092 15.258 1.00 86.44 86 TYR A O 1
ATOM 726 N N . PHE A 1 87 ? -8.416 7.135 13.505 1.00 81.94 87 PHE A N 1
ATOM 727 C CA . PHE A 1 87 ? -8.990 8.442 13.836 1.00 81.94 87 PHE A CA 1
ATOM 728 C C . PHE A 1 87 ? -10.516 8.428 13.832 1.00 81.94 87 PHE A C 1
ATOM 730 O O . PHE A 1 87 ? -11.132 8.975 14.748 1.00 81.94 87 PHE A O 1
ATOM 737 N N . GLU A 1 88 ? -11.125 7.745 12.863 1.00 81.00 88 GLU A N 1
ATOM 738 C CA . GLU A 1 88 ? -12.575 7.564 12.839 1.00 81.00 88 GLU A CA 1
ATOM 739 C C . GLU A 1 88 ? -13.076 6.771 14.051 1.00 81.00 88 GLU A C 1
ATOM 741 O O . GLU A 1 88 ? -14.132 7.087 14.594 1.00 81.00 88 GLU A O 1
ATOM 746 N N . SER A 1 89 ? -12.324 5.762 14.508 1.00 81.31 89 SER A N 1
ATOM 747 C CA . SER A 1 89 ? -12.704 4.964 15.683 1.00 81.31 89 SER A CA 1
ATOM 748 C C . SER A 1 89 ? -12.667 5.741 17.002 1.00 81.31 89 SER A C 1
ATOM 750 O O . SER A 1 89 ? -13.403 5.401 17.924 1.00 81.31 89 SER A O 1
ATOM 752 N N . LEU A 1 90 ? -11.833 6.780 17.081 1.00 76.69 90 LEU A N 1
ATOM 753 C CA . LEU A 1 90 ? -11.721 7.664 18.241 1.00 76.69 90 LEU A CA 1
ATOM 754 C C . LEU A 1 90 ? -12.688 8.851 18.181 1.00 76.69 90 LEU A C 1
ATOM 756 O O . LEU A 1 90 ? -12.628 9.728 19.041 1.00 76.69 90 LEU A O 1
ATOM 760 N N . GLU A 1 91 ? -13.553 8.891 17.162 1.00 76.50 91 GLU A N 1
ATOM 761 C CA . GLU A 1 91 ? -14.488 9.990 16.912 1.00 76.50 91 GLU A CA 1
ATOM 762 C C . GLU A 1 91 ? -13.789 11.358 16.872 1.00 76.50 91 GLU A C 1
ATOM 764 O O . GLU A 1 91 ? -14.358 12.384 17.259 1.00 76.50 91 GLU A O 1
ATOM 769 N N . PHE A 1 92 ? -12.533 11.393 16.405 1.00 71.94 92 PHE A N 1
ATOM 770 C CA . PHE A 1 92 ? -11.831 12.660 16.273 1.00 71.94 92 PHE A CA 1
ATOM 771 C C . PHE A 1 92 ? -12.551 13.560 15.276 1.00 71.94 92 PHE A C 1
ATOM 773 O O . PHE A 1 92 ? -13.010 13.138 14.212 1.00 71.94 92 PHE A O 1
ATOM 780 N N . LYS A 1 93 ? -12.662 14.834 15.652 1.00 64.38 93 LYS A N 1
ATOM 781 C CA . LYS A 1 93 ? -13.284 15.851 14.813 1.00 64.38 93 LYS A CA 1
ATOM 782 C C . LYS A 1 93 ? -12.428 16.099 13.573 1.00 64.38 93 LYS A C 1
ATOM 784 O O . LYS A 1 93 ? -11.214 15.923 13.590 1.00 64.38 93 LYS A O 1
ATOM 789 N N . ASN A 1 94 ? -13.072 16.570 12.506 1.00 60.66 94 ASN A N 1
ATOM 790 C CA . ASN A 1 94 ? -12.448 16.769 11.193 1.00 60.66 94 ASN A CA 1
ATOM 791 C C . ASN A 1 94 ? -11.268 17.764 11.193 1.00 60.66 94 ASN A C 1
ATOM 793 O O . ASN A 1 94 ? -10.569 17.860 10.184 1.00 60.66 94 ASN A O 1
ATOM 797 N N . THR A 1 95 ? -11.044 18.527 12.272 1.00 66.81 95 THR A N 1
ATOM 798 C CA . THR A 1 95 ? -9.954 19.504 12.357 1.00 66.81 95 THR A CA 1
ATOM 799 C C . THR A 1 95 ? -9.147 19.367 13.649 1.00 66.81 95 THR A C 1
ATOM 801 O O . THR A 1 95 ? -9.694 19.217 14.740 1.00 66.81 95 THR A O 1
ATOM 804 N N . ILE A 1 96 ? -7.818 19.487 13.532 1.00 68.25 96 ILE A N 1
ATOM 805 C CA . ILE A 1 96 ? -6.891 19.445 14.678 1.00 68.25 96 ILE A CA 1
ATOM 806 C C . ILE A 1 96 ? -7.142 20.586 15.676 1.00 68.25 96 ILE A C 1
ATOM 808 O O . ILE A 1 96 ? -6.860 20.455 16.860 1.00 68.25 96 ILE A O 1
ATOM 812 N N . ARG A 1 97 ? -7.708 21.702 15.194 1.00 69.69 97 ARG A N 1
ATOM 813 C CA . ARG A 1 97 ? -8.028 22.894 15.995 1.00 69.69 97 ARG A CA 1
ATOM 814 C C . ARG A 1 97 ? -9.147 22.644 17.001 1.00 69.69 97 ARG A C 1
ATOM 816 O O . ARG A 1 97 ? -9.296 23.411 17.943 1.00 69.69 97 ARG A O 1
ATOM 823 N N . GLU A 1 98 ? -9.938 21.601 16.780 1.00 72.44 98 GLU A N 1
ATOM 824 C CA . GLU A 1 98 ? -11.059 21.228 17.637 1.00 72.44 98 GLU A CA 1
ATOM 825 C C . GLU A 1 98 ? -10.710 20.095 18.611 1.00 72.44 98 GLU A C 1
ATOM 827 O O . GLU A 1 98 ? -11.581 19.658 19.367 1.00 72.44 98 GLU A O 1
ATOM 832 N N . LEU A 1 99 ? -9.461 19.615 18.598 1.00 79.69 99 LEU A N 1
ATOM 833 C CA . LEU A 1 99 ? -8.970 18.641 19.564 1.00 79.69 99 LEU A CA 1
ATOM 834 C C . LEU A 1 99 ? -8.599 19.338 20.870 1.00 79.69 99 LEU A C 1
ATOM 836 O O . LEU A 1 99 ? -7.954 20.387 20.881 1.00 79.69 99 LEU A O 1
ATOM 840 N N . ASN A 1 100 ? -8.987 18.732 21.986 1.00 83.44 100 ASN A N 1
ATOM 841 C CA . ASN A 1 100 ? -8.548 19.195 23.295 1.00 83.44 100 ASN A CA 1
ATOM 842 C C . ASN A 1 100 ? -7.096 18.731 23.586 1.00 83.44 100 ASN A C 1
ATOM 844 O O . ASN A 1 100 ? -6.586 17.820 22.925 1.00 83.44 100 ASN A O 1
ATOM 848 N N . PRO A 1 101 ? -6.413 19.316 24.590 1.00 86.31 101 PRO A N 1
ATOM 849 C CA . PRO A 1 101 ? -5.019 18.978 24.886 1.00 86.31 101 PRO A CA 1
ATOM 850 C C . PRO A 1 101 ? -4.761 17.493 25.191 1.00 86.31 101 PRO A C 1
ATOM 852 O O . PRO A 1 101 ? -3.719 16.969 24.802 1.00 86.31 101 PRO A O 1
ATOM 855 N N . SER A 1 102 ? -5.694 16.783 25.838 1.00 84.50 102 SER A N 1
ATOM 856 C CA . SER A 1 102 ? -5.511 15.356 26.146 1.00 84.50 102 SER A CA 1
ATOM 857 C C . SER A 1 102 ? -5.636 14.466 24.905 1.00 84.50 102 SER A C 1
ATOM 859 O O . SER A 1 102 ? -4.914 13.474 24.777 1.00 84.50 102 SER A O 1
ATOM 861 N N . GLN A 1 103 ? -6.493 14.838 23.951 1.00 82.31 103 GLN A N 1
ATOM 862 C CA . GLN A 1 103 ? -6.588 14.184 22.644 1.00 82.31 103 GLN A CA 1
ATOM 863 C C . GLN A 1 103 ? -5.307 14.386 21.828 1.00 82.31 103 GLN A C 1
ATOM 865 O O . GLN A 1 103 ? -4.800 13.423 21.255 1.00 82.31 103 GLN A O 1
ATOM 870 N N . ILE A 1 104 ? -4.748 15.601 21.830 1.00 82.19 104 ILE A N 1
ATOM 871 C CA . ILE A 1 104 ? -3.465 15.898 21.172 1.00 82.19 104 ILE A CA 1
ATOM 872 C C . ILE A 1 104 ? -2.347 15.041 21.776 1.00 82.19 104 ILE A C 1
ATOM 874 O O . ILE A 1 104 ? -1.653 14.336 21.049 1.00 82.19 104 ILE A O 1
ATOM 878 N N . GLN A 1 105 ? -2.235 15.006 23.105 1.00 83.88 105 GLN A N 1
ATOM 879 C CA . GLN A 1 105 ? -1.218 14.201 23.785 1.00 83.88 105 GLN A CA 1
ATOM 880 C C . GLN A 1 105 ? -1.363 12.696 23.491 1.00 83.88 105 GLN A C 1
ATOM 882 O O . GLN A 1 105 ? -0.370 11.981 23.345 1.00 83.88 105 GLN A O 1
ATOM 887 N N . THR A 1 106 ? -2.601 12.205 23.371 1.00 81.06 106 THR A N 1
ATOM 888 C CA . THR A 1 106 ? -2.880 10.811 22.988 1.00 81.06 106 THR A CA 1
ATOM 889 C C . THR A 1 106 ? -2.385 10.519 21.571 1.00 81.06 106 THR A C 1
ATOM 891 O O . THR A 1 106 ? -1.736 9.497 21.346 1.00 81.06 106 THR A O 1
ATOM 894 N N . LEU A 1 107 ? -2.648 11.423 20.624 1.00 78.62 107 LEU A N 1
ATOM 895 C CA . LEU A 1 107 ? -2.193 11.307 19.238 1.00 78.62 107 LEU A CA 1
ATOM 896 C C . LEU A 1 107 ? -0.668 11.314 19.122 1.00 78.62 107 LEU A C 1
ATOM 898 O O . LEU A 1 107 ? -0.100 10.449 18.455 1.00 78.62 107 LEU A O 1
ATOM 902 N N . GLU A 1 108 ? -0.007 12.252 19.797 1.00 79.31 108 GLU A N 1
ATOM 903 C CA . GLU A 1 108 ? 1.456 12.353 19.818 1.00 79.31 108 GLU A CA 1
ATOM 904 C C . GLU A 1 108 ? 2.092 11.083 20.396 1.00 79.31 108 GLU A C 1
ATOM 906 O O . GLU A 1 108 ? 3.020 10.522 19.810 1.00 79.31 108 GLU A O 1
ATOM 911 N N . SER A 1 109 ? 1.544 10.572 21.502 1.00 79.88 109 SER A N 1
ATOM 912 C CA . SER A 1 109 ? 1.980 9.314 22.112 1.00 79.88 109 SER A CA 1
ATOM 913 C C . SER A 1 109 ? 1.853 8.131 21.146 1.00 79.88 109 SER A C 1
ATOM 915 O O . SER A 1 109 ? 2.792 7.348 21.008 1.00 79.88 109 SER A O 1
ATOM 917 N N . GLU A 1 110 ? 0.728 8.002 20.438 1.00 75.94 110 GLU A N 1
ATOM 918 C CA . GLU A 1 110 ? 0.526 6.907 19.480 1.00 75.94 110 GLU A CA 1
ATOM 919 C C . GLU A 1 110 ? 1.441 7.021 18.252 1.00 75.94 110 GLU A C 1
ATOM 921 O O . GLU A 1 110 ? 1.976 6.003 17.804 1.00 75.94 110 GLU A O 1
ATOM 926 N N . MET A 1 111 ? 1.703 8.235 17.751 1.00 65.88 111 MET A N 1
ATOM 927 C CA . MET A 1 111 ? 2.650 8.459 16.649 1.00 65.88 111 MET A CA 1
ATOM 928 C C . MET A 1 111 ? 4.086 8.067 17.009 1.00 65.88 111 MET A C 1
ATOM 930 O O . MET A 1 111 ? 4.791 7.515 16.167 1.00 65.88 111 MET A O 1
ATOM 934 N N . V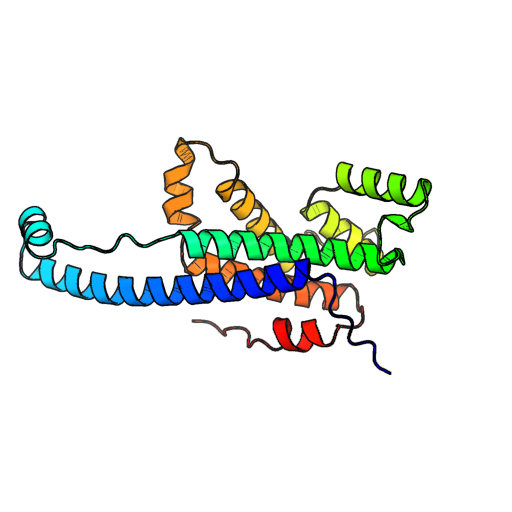AL A 1 112 ? 4.513 8.332 18.245 1.00 61.75 112 VAL A N 1
ATOM 935 C CA . VAL A 1 112 ? 5.865 7.999 18.720 1.00 61.75 112 VAL A CA 1
ATOM 936 C C . VAL A 1 112 ? 6.006 6.504 19.028 1.00 61.75 112 VAL A C 1
ATOM 938 O O . VAL A 1 112 ? 7.092 5.945 18.889 1.00 61.75 112 VAL A O 1
ATOM 941 N N . ARG A 1 113 ? 4.923 5.842 19.454 1.00 61.41 113 ARG A N 1
ATOM 942 C CA . ARG A 1 113 ? 4.976 4.481 20.012 1.00 61.41 113 ARG A CA 1
ATOM 943 C C . ARG A 1 113 ? 4.715 3.349 19.030 1.00 61.41 113 ARG A C 1
ATOM 945 O O . ARG A 1 113 ? 4.900 2.205 19.426 1.00 61.41 113 ARG A O 1
ATOM 952 N N . THR A 1 114 ? 4.240 3.621 17.816 1.00 67.25 114 THR A N 1
ATOM 953 C CA . THR A 1 114 ? 3.774 2.548 16.924 1.00 67.25 114 THR A CA 1
ATOM 954 C C . THR A 1 114 ? 4.444 2.586 15.555 1.00 67.25 114 THR A C 1
ATOM 956 O O . THR A 1 114 ? 4.235 3.493 14.747 1.00 67.25 114 THR A O 1
ATOM 959 N N . TYR A 1 115 ? 5.235 1.551 15.261 1.00 84.12 115 TYR A N 1
ATOM 960 C CA . TYR A 1 115 ? 5.762 1.322 13.914 1.00 84.12 115 TYR A CA 1
ATOM 961 C C . TYR A 1 115 ? 4.656 0.838 12.963 1.00 84.12 115 TYR A C 1
ATOM 963 O O . TYR A 1 115 ? 3.649 0.293 13.403 1.00 84.12 115 TYR A O 1
ATOM 971 N N . PHE A 1 116 ? 4.838 1.001 11.647 1.00 87.44 116 PHE A N 1
ATOM 972 C CA . PHE A 1 116 ? 3.825 0.666 10.629 1.00 87.44 116 PHE A CA 1
ATOM 973 C C . PHE A 1 116 ? 3.149 -0.708 10.824 1.00 87.44 116 PHE A C 1
ATOM 975 O O . PHE A 1 116 ? 1.928 -0.799 10.875 1.00 87.44 116 PHE A O 1
ATOM 982 N N . ASP A 1 117 ? 3.916 -1.783 10.983 1.00 88.56 117 ASP A N 1
ATOM 983 C CA . ASP A 1 117 ? 3.387 -3.137 11.189 1.00 88.56 117 ASP A CA 1
ATOM 984 C C . ASP A 1 117 ? 2.766 -3.335 12.580 1.00 88.56 117 ASP A C 1
ATOM 986 O O . ASP A 1 117 ? 1.786 -4.070 12.732 1.00 88.56 117 ASP A O 1
ATOM 990 N N . GLU A 1 118 ? 3.275 -2.640 13.596 1.00 88.06 118 GLU A N 1
ATOM 991 C CA . GLU A 1 118 ? 2.663 -2.628 14.924 1.00 88.06 118 GLU A CA 1
ATOM 992 C C . GLU A 1 118 ? 1.298 -1.943 14.902 1.00 88.06 118 GLU A C 1
ATOM 994 O O . GLU A 1 118 ? 0.360 -2.515 15.454 1.00 88.06 118 GLU A O 1
ATOM 999 N N . LYS A 1 119 ? 1.153 -0.803 14.205 1.00 88.81 119 LYS A N 1
ATOM 1000 C CA . LYS A 1 119 ? -0.137 -0.117 14.001 1.00 88.81 119 LYS A CA 1
ATOM 1001 C C . LYS A 1 119 ? -1.167 -1.075 13.430 1.00 88.81 119 LYS A C 1
ATOM 1003 O O . LYS A 1 119 ? -2.230 -1.259 14.013 1.00 88.81 119 LYS A O 1
ATOM 1008 N N . TRP A 1 120 ? -0.819 -1.747 12.336 1.00 93.00 120 TRP A N 1
ATOM 1009 C CA . TRP A 1 120 ? -1.709 -2.706 11.694 1.00 93.00 120 TRP A CA 1
ATOM 1010 C C . TRP A 1 120 ? -2.092 -3.857 12.625 1.00 93.00 120 TRP A C 1
ATOM 1012 O O . TRP A 1 120 ? -3.276 -4.137 12.777 1.00 93.00 120 TRP A O 1
ATOM 1022 N N . SER A 1 121 ? -1.134 -4.496 13.303 1.00 91.31 121 SER A N 1
ATOM 1023 C CA . SER A 1 121 ? -1.470 -5.607 14.209 1.00 91.31 121 SER A CA 1
ATOM 1024 C C . SER A 1 121 ? -2.297 -5.157 15.420 1.00 91.31 121 SER A C 1
ATOM 1026 O O . SER A 1 121 ? -3.304 -5.781 15.743 1.00 91.31 121 SER A O 1
ATOM 1028 N N . ARG A 1 122 ? -1.922 -4.046 16.061 1.00 89.56 122 ARG A N 1
ATOM 1029 C CA . ARG A 1 122 ? -2.566 -3.541 17.278 1.00 89.56 122 ARG A CA 1
ATOM 1030 C C . ARG A 1 122 ? -3.952 -2.977 16.992 1.00 89.56 122 ARG A C 1
ATOM 1032 O O . ARG A 1 122 ? -4.886 -3.279 17.730 1.00 89.56 122 ARG A O 1
ATOM 1039 N N . TRP A 1 123 ? -4.107 -2.164 15.949 1.00 91.19 123 TRP A N 1
ATOM 1040 C CA . TRP A 1 123 ? -5.388 -1.521 15.655 1.00 91.19 123 TRP A CA 1
ATOM 1041 C C . TRP A 1 123 ? -6.382 -2.490 15.021 1.00 91.19 123 TRP A C 1
ATOM 1043 O O . TRP A 1 123 ? -7.557 -2.439 15.366 1.00 91.19 123 TRP A O 1
ATOM 1053 N N . VAL A 1 124 ? -5.945 -3.445 14.192 1.00 93.44 124 VAL A N 1
ATOM 1054 C CA . VAL A 1 124 ? -6.856 -4.499 13.709 1.00 93.44 124 VAL A CA 1
ATOM 1055 C C . VAL A 1 124 ? -7.344 -5.368 14.870 1.00 93.44 124 VAL A C 1
ATOM 1057 O O . VAL A 1 124 ? -8.548 -5.587 14.977 1.00 93.44 124 VAL A O 1
ATOM 1060 N N . ALA A 1 125 ? -6.457 -5.785 15.781 1.00 92.06 125 ALA A N 1
ATOM 1061 C CA . ALA A 1 125 ? -6.836 -6.505 17.002 1.00 92.06 125 ALA A CA 1
ATOM 1062 C C . ALA A 1 125 ? -7.825 -5.698 17.868 1.00 92.06 125 ALA A C 1
ATOM 1064 O O . ALA A 1 125 ? -8.838 -6.228 18.332 1.00 92.06 125 ALA A O 1
ATOM 1065 N N . LEU A 1 126 ? -7.583 -4.389 18.014 1.00 90.38 126 LEU A N 1
ATOM 1066 C CA . LEU A 1 126 ? -8.490 -3.465 18.698 1.00 90.38 126 LEU A CA 1
ATOM 1067 C C . LEU A 1 126 ? -9.877 -3.435 18.037 1.00 90.38 126 LEU A C 1
ATOM 1069 O O . LEU A 1 126 ? -10.886 -3.574 18.727 1.00 90.38 126 LEU A O 1
ATOM 1073 N N . PHE A 1 127 ? -9.947 -3.296 16.711 1.00 92.88 127 PHE A N 1
ATOM 1074 C CA . PHE A 1 127 ? -11.216 -3.253 15.976 1.00 92.88 127 PHE A CA 1
ATOM 1075 C C . PHE A 1 127 ? -11.956 -4.594 15.992 1.00 92.88 127 PHE A C 1
ATOM 1077 O O . PHE A 1 127 ? -13.185 -4.612 15.998 1.00 92.88 127 PHE A O 1
ATOM 1084 N N . MET A 1 128 ? -11.225 -5.709 16.049 1.00 93.81 128 MET A N 1
ATOM 1085 C CA . MET A 1 128 ? -11.784 -7.047 16.262 1.00 93.81 128 MET A CA 1
ATOM 1086 C C . MET A 1 128 ? -12.318 -7.257 17.685 1.00 93.81 128 MET A C 1
ATOM 1088 O O . MET A 1 128 ? -13.068 -8.205 17.906 1.00 93.81 128 MET A O 1
ATOM 1092 N N . LYS A 1 129 ? -11.949 -6.388 18.638 1.00 91.50 129 LYS A N 1
ATOM 1093 C CA . LYS A 1 129 ? -12.144 -6.583 20.085 1.00 91.50 129 LYS A CA 1
ATOM 1094 C C . LYS A 1 129 ? -11.481 -7.866 20.603 1.00 91.50 129 LYS A C 1
ATOM 1096 O O . LYS A 1 129 ? -11.976 -8.481 21.542 1.00 91.50 129 LYS A O 1
ATOM 1101 N N . ASP A 1 130 ? -10.355 -8.243 20.000 1.00 91.81 130 ASP A N 1
ATOM 1102 C CA . ASP A 1 130 ? -9.568 -9.417 20.376 1.00 91.81 130 ASP A CA 1
ATOM 1103 C C . ASP A 1 130 ? -8.083 -9.035 20.514 1.00 91.81 130 ASP A C 1
ATOM 1105 O O . ASP A 1 130 ? -7.350 -9.019 19.521 1.00 91.81 130 ASP A O 1
ATOM 1109 N N . PRO A 1 131 ? -7.611 -8.719 21.734 1.00 82.50 131 PRO A N 1
ATOM 1110 C CA . PRO A 1 131 ? -6.228 -8.309 21.971 1.00 82.50 131 PRO A CA 1
ATOM 1111 C C . PRO A 1 131 ? -5.212 -9.451 21.806 1.00 82.50 131 PRO A C 1
ATOM 1113 O O . PRO A 1 131 ? -4.011 -9.183 21.757 1.00 82.50 131 PRO A O 1
ATOM 1116 N N . HIS A 1 132 ? -5.664 -10.707 21.720 1.00 86.31 132 HIS A N 1
ATOM 1117 C CA . HIS A 1 132 ? -4.808 -11.882 21.547 1.00 86.31 132 HIS A CA 1
ATOM 1118 C C . HIS A 1 132 ? -4.822 -12.417 20.108 1.00 86.31 132 HIS A C 1
ATOM 1120 O O . HIS A 1 132 ? -4.218 -13.457 19.834 1.00 86.31 132 HIS A O 1
ATOM 1126 N N . ALA A 1 133 ? -5.458 -11.696 19.177 1.00 88.69 133 ALA A N 1
ATOM 1127 C CA . ALA A 1 133 ? -5.519 -12.072 17.774 1.00 88.69 133 ALA A CA 1
ATOM 1128 C C . ALA A 1 133 ? -4.110 -12.244 17.179 1.00 88.69 133 ALA A C 1
ATOM 1130 O O . ALA A 1 133 ? -3.327 -11.295 17.061 1.00 88.69 133 ALA A O 1
ATOM 1131 N N . ASN A 1 134 ? -3.789 -13.463 16.739 1.00 88.31 134 ASN A N 1
ATOM 1132 C CA . ASN A 1 134 ? -2.536 -13.733 16.041 1.00 88.31 134 ASN A CA 1
ATOM 1133 C C . ASN A 1 134 ? -2.639 -13.328 14.563 1.00 88.31 134 ASN A C 1
ATOM 1135 O O . ASN A 1 134 ? -2.866 -14.156 13.685 1.00 88.31 134 ASN A O 1
ATOM 1139 N N . LEU A 1 135 ? -2.470 -12.034 14.294 1.00 90.62 135 LEU A N 1
ATOM 1140 C CA . LEU A 1 135 ? -2.554 -11.467 12.941 1.00 90.62 135 LEU A CA 1
ATOM 1141 C C . LEU A 1 135 ? -1.244 -11.576 12.161 1.00 90.62 135 LEU A C 1
ATOM 1143 O O . LEU A 1 135 ? -1.242 -11.547 10.933 1.00 90.62 135 LEU A O 1
ATOM 1147 N N . LYS A 1 136 ? -0.115 -11.717 12.865 1.00 89.00 136 LYS A N 1
ATOM 1148 C CA . LYS A 1 136 ? 1.209 -11.726 12.238 1.00 89.00 136 LYS A CA 1
ATOM 1149 C C . LYS A 1 136 ? 1.421 -12.955 11.353 1.00 89.00 136 LYS A C 1
ATOM 1151 O O . LYS A 1 136 ? 2.244 -12.885 10.456 1.00 89.00 136 LYS A O 1
ATOM 1156 N N . GLY A 1 137 ? 0.707 -14.057 11.580 1.00 90.19 137 GLY A N 1
ATOM 1157 C CA . GLY A 1 137 ? 0.800 -15.258 10.743 1.00 90.19 137 GLY A CA 1
ATOM 1158 C C . GLY A 1 137 ? 0.092 -15.154 9.387 1.00 90.19 137 GLY A C 1
ATOM 1159 O O . GLY A 1 137 ? 0.355 -15.972 8.512 1.00 90.19 137 GLY A O 1
ATOM 1160 N N . ASP A 1 138 ? -0.786 -14.166 9.193 1.00 94.62 138 ASP A N 1
ATOM 1161 C CA . ASP A 1 138 ? -1.606 -14.082 7.985 1.00 94.62 138 ASP A CA 1
ATOM 1162 C C . ASP A 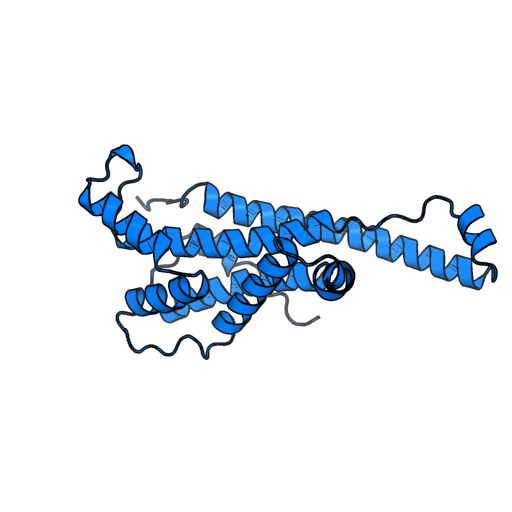1 138 ? -0.789 -13.636 6.762 1.00 94.62 138 ASP A C 1
ATOM 1164 O O . ASP A 1 138 ? 0.026 -12.712 6.834 1.00 94.62 138 ASP A O 1
ATOM 1168 N N . LEU A 1 139 ? -1.069 -14.239 5.600 1.00 95.00 139 LEU A N 1
ATOM 1169 C CA . LEU A 1 139 ? -0.376 -13.932 4.343 1.00 95.00 139 LEU A CA 1
ATOM 1170 C C . LEU A 1 139 ? -0.470 -12.445 3.970 1.00 95.00 139 LEU A C 1
ATOM 1172 O O . LEU A 1 139 ? 0.538 -11.836 3.624 1.00 95.00 139 LEU A O 1
ATOM 1176 N N . ALA A 1 140 ? -1.655 -11.839 4.098 1.00 95.06 140 ALA A N 1
ATOM 1177 C CA . ALA A 1 140 ? -1.847 -10.414 3.828 1.00 95.06 140 ALA A CA 1
ATOM 1178 C C . ALA A 1 140 ? -0.961 -9.536 4.731 1.00 95.06 140 ALA A C 1
ATOM 1180 O O . ALA A 1 140 ? -0.355 -8.573 4.266 1.00 95.06 140 ALA A O 1
ATOM 1181 N N . PHE A 1 141 ? -0.806 -9.911 6.005 1.00 94.88 141 PHE A N 1
ATOM 1182 C CA . PHE A 1 141 ? 0.062 -9.201 6.941 1.00 94.88 141 PHE A CA 1
ATOM 1183 C C . PHE A 1 141 ? 1.548 -9.349 6.577 1.00 94.88 141 PHE A C 1
ATOM 1185 O O . PHE A 1 141 ? 2.309 -8.382 6.636 1.00 94.88 141 PHE A O 1
ATOM 1192 N N . GLN A 1 142 ? 1.980 -10.542 6.161 1.00 95.62 142 GLN A N 1
ATOM 1193 C CA . GLN A 1 142 ? 3.357 -10.764 5.697 1.00 95.62 142 GLN A CA 1
ATOM 1194 C C . GLN A 1 142 ? 3.659 -9.992 4.408 1.00 95.62 142 GLN A C 1
ATOM 1196 O O . GLN A 1 142 ? 4.698 -9.341 4.302 1.00 95.62 142 GLN A O 1
ATOM 1201 N N . ASN A 1 143 ? 2.717 -9.972 3.468 1.00 95.56 143 ASN A N 1
ATOM 1202 C CA . ASN A 1 143 ? 2.812 -9.190 2.239 1.00 95.56 143 ASN A CA 1
ATOM 1203 C C . ASN A 1 143 ? 2.889 -7.681 2.521 1.00 95.56 143 ASN A C 1
ATOM 1205 O O . ASN A 1 143 ? 3.717 -6.970 1.954 1.00 95.56 143 ASN A O 1
ATOM 1209 N N . MET A 1 144 ? 2.100 -7.185 3.471 1.00 95.25 144 MET A N 1
ATOM 1210 C CA . MET A 1 144 ? 2.197 -5.805 3.944 1.00 95.25 144 MET A CA 1
ATOM 1211 C C . MET A 1 144 ? 3.592 -5.484 4.521 1.00 95.25 144 MET A C 1
ATOM 1213 O O . MET A 1 144 ? 4.145 -4.412 4.261 1.00 95.25 144 MET A O 1
ATOM 1217 N N . LYS A 1 145 ? 4.204 -6.408 5.277 1.00 94.81 145 LYS A N 1
ATOM 1218 C CA . LYS A 1 145 ? 5.584 -6.240 5.767 1.00 94.81 145 LYS A CA 1
ATOM 1219 C C . LYS A 1 145 ? 6.607 -6.216 4.632 1.00 94.81 145 LYS A C 1
ATOM 1221 O O . LYS A 1 145 ? 7.530 -5.405 4.687 1.00 94.81 145 LYS A O 1
ATOM 1226 N N . LYS A 1 146 ? 6.429 -7.051 3.605 1.00 93.94 146 LYS A N 1
ATOM 1227 C CA . LYS A 1 146 ? 7.250 -7.023 2.385 1.00 93.94 146 LYS A CA 1
ATOM 1228 C C . LYS A 1 146 ? 7.195 -5.640 1.720 1.00 93.94 146 LYS A C 1
ATOM 1230 O O . LYS A 1 146 ? 8.235 -5.077 1.392 1.00 93.94 146 LYS A O 1
ATOM 1235 N N . LEU A 1 147 ? 6.012 -5.027 1.631 1.00 93.56 147 LEU A N 1
ATOM 1236 C CA . LEU A 1 147 ? 5.861 -3.668 1.097 1.00 93.56 147 LEU A CA 1
ATOM 1237 C C . LEU A 1 147 ? 6.584 -2.602 1.949 1.00 93.56 147 LEU A C 1
ATOM 1239 O O . LEU A 1 147 ? 7.232 -1.707 1.402 1.00 93.56 147 LEU A O 1
ATOM 1243 N N . LYS A 1 148 ? 6.546 -2.716 3.286 1.00 92.94 148 LYS A N 1
ATOM 1244 C CA . LYS A 1 148 ? 7.341 -1.866 4.200 1.00 92.94 148 LYS A CA 1
ATOM 1245 C C . LYS A 1 148 ? 8.844 -2.008 3.938 1.00 92.94 148 LYS A C 1
ATOM 1247 O O . LYS A 1 148 ? 9.566 -1.010 3.934 1.00 92.94 148 LYS A O 1
ATOM 1252 N N . GLU A 1 149 ? 9.321 -3.232 3.732 1.00 90.75 149 GLU A N 1
ATOM 1253 C CA . GLU A 1 149 ? 10.727 -3.497 3.427 1.00 90.75 149 GLU A CA 1
ATOM 1254 C C . GLU A 1 149 ? 11.145 -2.841 2.108 1.00 90.75 149 GLU A C 1
ATOM 1256 O O . GLU A 1 149 ? 12.147 -2.125 2.075 1.00 90.75 149 GLU A O 1
ATOM 1261 N N . TRP A 1 150 ? 10.340 -2.993 1.054 1.00 91.12 150 TRP A N 1
ATOM 1262 C CA . TRP A 1 150 ? 10.568 -2.306 -0.216 1.00 91.12 150 TRP A CA 1
ATOM 1263 C C . TRP A 1 150 ? 10.611 -0.790 -0.056 1.00 91.12 150 TRP A C 1
ATOM 1265 O O . TRP A 1 150 ? 11.550 -0.157 -0.533 1.00 91.12 150 TRP A O 1
ATOM 1275 N N . ARG A 1 151 ? 9.669 -0.193 0.685 1.00 90.25 151 ARG A N 1
ATOM 1276 C CA . ARG A 1 151 ? 9.700 1.246 0.985 1.00 90.25 151 ARG A CA 1
ATOM 1277 C C . ARG A 1 151 ? 11.009 1.654 1.654 1.00 90.25 151 ARG A C 1
ATOM 1279 O O . ARG A 1 151 ? 11.594 2.665 1.268 1.00 90.25 151 ARG A O 1
ATOM 1286 N N . ASN A 1 152 ? 11.484 0.897 2.643 1.00 88.00 152 ASN A N 1
ATOM 1287 C CA . ASN A 1 152 ? 12.739 1.207 3.333 1.00 88.00 152 ASN A CA 1
ATOM 1288 C C . ASN A 1 152 ? 13.933 1.133 2.377 1.00 88.00 152 ASN A C 1
ATOM 1290 O O . ASN A 1 152 ? 14.714 2.083 2.309 1.00 88.00 152 ASN A O 1
ATOM 1294 N N . ARG A 1 153 ? 14.004 0.072 1.566 1.00 85.38 153 ARG A N 1
ATOM 1295 C CA . ARG A 1 153 ? 15.016 -0.084 0.515 1.00 85.38 153 ARG A CA 1
ATOM 1296 C C . ARG A 1 153 ? 14.934 0.989 -0.570 1.00 85.38 153 ARG A C 1
ATOM 1298 O O . ARG A 1 153 ? 15.926 1.209 -1.234 1.00 85.38 153 ARG A O 1
ATOM 1305 N N . LEU A 1 154 ? 13.797 1.663 -0.758 1.00 84.69 154 LEU A N 1
ATOM 1306 C CA . LEU A 1 154 ? 13.619 2.760 -1.724 1.00 84.69 154 LEU A CA 1
ATOM 1307 C C . LEU A 1 154 ? 13.824 4.162 -1.133 1.00 84.69 154 LEU A C 1
ATOM 1309 O O . LEU A 1 154 ? 13.734 5.141 -1.870 1.00 84.69 154 LEU A O 1
ATOM 1313 N N . THR A 1 155 ? 14.055 4.291 0.174 1.00 81.38 155 THR A N 1
ATOM 1314 C CA . THR A 1 155 ? 14.169 5.604 0.839 1.00 81.38 155 THR A CA 1
ATOM 1315 C C . THR A 1 155 ? 15.414 5.745 1.711 1.00 81.38 155 THR A C 1
ATOM 1317 O O . THR A 1 155 ? 15.829 6.866 1.981 1.00 81.38 155 THR A O 1
ATOM 1320 N N . HIS A 1 156 ? 16.026 4.637 2.136 1.00 70.69 156 HIS A N 1
ATOM 1321 C CA . HIS A 1 156 ? 17.128 4.619 3.103 1.00 70.69 156 HIS A CA 1
ATOM 1322 C C . HIS A 1 156 ? 18.212 3.618 2.684 1.00 70.69 156 HIS A C 1
ATOM 1324 O O . HIS A 1 156 ? 18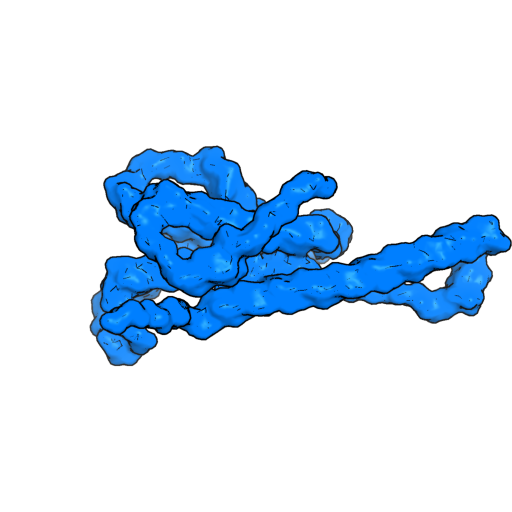.574 2.721 3.442 1.00 70.69 156 HIS A O 1
ATOM 1330 N N . TYR A 1 157 ? 18.696 3.736 1.450 1.00 65.44 157 TYR A N 1
ATOM 1331 C CA . TYR A 1 157 ? 19.623 2.768 0.874 1.00 65.44 157 TYR A CA 1
ATOM 1332 C C . TYR A 1 157 ? 21.093 3.093 1.126 1.00 65.44 157 TYR A C 1
ATOM 1334 O O . TYR A 1 157 ? 21.527 4.243 1.010 1.00 65.44 157 TYR A O 1
ATOM 1342 N N . LYS A 1 158 ? 21.879 2.049 1.413 1.00 64.25 158 LYS A N 1
ATOM 1343 C CA . LYS A 1 158 ? 23.344 2.119 1.357 1.00 64.25 158 LYS A CA 1
ATOM 1344 C C . LYS A 1 158 ? 23.775 2.064 -0.108 1.00 64.25 158 LYS A C 1
ATOM 1346 O O . LYS A 1 158 ? 23.182 1.338 -0.896 1.00 64.25 158 LYS A O 1
ATOM 1351 N N . ILE A 1 159 ? 24.831 2.790 -0.482 1.00 59.66 159 ILE A N 1
ATOM 1352 C CA . ILE A 1 159 ? 25.302 2.873 -1.882 1.00 59.66 159 ILE A CA 1
ATOM 1353 C C . ILE A 1 159 ? 25.516 1.483 -2.509 1.00 59.66 159 ILE A C 1
ATOM 1355 O O . ILE A 1 159 ? 25.173 1.265 -3.665 1.00 59.66 159 ILE A O 1
ATOM 1359 N N . GLN A 1 160 ? 26.020 0.525 -1.732 1.00 63.28 160 GLN A N 1
ATOM 1360 C CA . GLN A 1 160 ? 26.250 -0.854 -2.177 1.00 63.28 160 GLN A CA 1
ATOM 1361 C C . GLN A 1 160 ? 24.972 -1.653 -2.501 1.00 63.28 160 GLN A C 1
ATOM 1363 O O . GLN A 1 160 ? 25.038 -2.618 -3.249 1.00 63.28 160 GLN A O 1
ATOM 1368 N N . GLU A 1 161 ? 23.809 -1.241 -1.993 1.00 68.19 161 GLU A N 1
ATOM 1369 C CA . GLU A 1 161 ? 22.513 -1.902 -2.229 1.00 68.19 161 GLU A CA 1
ATOM 1370 C C . GLU A 1 161 ? 21.804 -1.338 -3.476 1.00 68.19 161 GLU A C 1
ATOM 1372 O O . GLU A 1 161 ? 20.775 -1.860 -3.901 1.00 68.19 161 GLU A O 1
ATOM 1377 N N . LEU A 1 162 ? 22.345 -0.280 -4.099 1.00 67.81 162 LEU A N 1
ATOM 1378 C CA . LEU A 1 162 ? 21.719 0.398 -5.241 1.00 67.81 162 LEU A CA 1
ATOM 1379 C C . LEU A 1 162 ? 21.503 -0.522 -6.446 1.00 67.81 162 LEU A C 1
ATOM 1381 O O . LEU A 1 162 ? 20.518 -0.347 -7.161 1.00 67.81 162 LEU A O 1
ATOM 1385 N N . MET A 1 163 ? 22.388 -1.500 -6.665 1.00 63.81 163 MET A N 1
ATOM 1386 C CA . MET A 1 163 ? 22.212 -2.488 -7.734 1.00 63.81 163 MET A CA 1
ATOM 1387 C C . MET A 1 163 ? 21.032 -3.420 -7.450 1.00 63.81 163 MET A C 1
ATOM 1389 O O . MET A 1 163 ? 20.160 -3.559 -8.304 1.00 63.81 163 MET A O 1
ATOM 1393 N N . GLU A 1 164 ? 20.944 -3.982 -6.244 1.00 66.88 164 GLU A N 1
ATOM 1394 C CA . GLU A 1 164 ? 19.812 -4.828 -5.835 1.00 66.88 164 GLU A CA 1
ATOM 1395 C C . GLU A 1 164 ? 18.491 -4.050 -5.889 1.00 66.88 164 GLU A C 1
ATOM 1397 O O . GLU A 1 164 ? 17.480 -4.535 -6.382 1.00 66.88 164 GLU A O 1
ATOM 1402 N N . ILE A 1 165 ? 18.484 -2.788 -5.461 1.00 71.06 165 ILE A N 1
ATOM 1403 C CA . ILE A 1 165 ? 17.283 -1.946 -5.525 1.00 71.06 165 ILE A CA 1
ATOM 1404 C C . ILE A 1 165 ? 16.873 -1.689 -6.972 1.00 71.06 165 ILE A C 1
ATOM 1406 O O . ILE A 1 165 ? 15.693 -1.798 -7.315 1.00 71.06 165 ILE A O 1
ATOM 1410 N N . ALA A 1 166 ? 17.837 -1.348 -7.826 1.00 67.19 166 ALA A N 1
ATOM 1411 C CA . ALA A 1 166 ? 17.568 -1.077 -9.225 1.00 67.19 166 ALA A CA 1
ATOM 1412 C C . ALA A 1 166 ? 17.047 -2.325 -9.948 1.00 67.19 166 ALA A C 1
ATOM 1414 O O . ALA A 1 166 ? 16.151 -2.184 -10.778 1.00 67.19 166 ALA A O 1
ATOM 1415 N N . HIS A 1 167 ? 17.576 -3.515 -9.663 1.00 67.25 167 HIS A N 1
ATOM 1416 C CA . HIS A 1 167 ? 17.249 -4.736 -10.404 1.00 67.25 167 HIS A CA 1
ATOM 1417 C C . HIS A 1 167 ? 16.114 -5.556 -9.786 1.00 67.25 167 HIS A C 1
ATOM 1419 O O . HIS A 1 167 ? 15.222 -5.970 -10.524 1.00 67.25 167 HIS A O 1
ATOM 1425 N N . ASP A 1 168 ? 16.097 -5.709 -8.464 1.00 75.00 168 ASP A N 1
ATOM 1426 C CA . ASP A 1 168 ? 15.211 -6.653 -7.778 1.00 75.00 168 ASP A CA 1
ATOM 1427 C C . ASP A 1 168 ? 14.000 -5.981 -7.136 1.00 75.00 168 ASP A C 1
ATOM 1429 O O . ASP A 1 168 ? 12.994 -6.646 -6.909 1.00 75.00 168 ASP A O 1
ATOM 1433 N N . VAL A 1 169 ? 14.075 -4.677 -6.830 1.00 77.56 169 VAL A N 1
ATOM 1434 C CA . VAL A 1 169 ? 12.953 -3.919 -6.246 1.00 77.56 169 VAL A CA 1
ATOM 1435 C C . VAL A 1 169 ? 12.236 -3.088 -7.309 1.00 77.56 169 VAL A C 1
ATOM 1437 O O . VAL A 1 169 ? 11.015 -3.163 -7.421 1.00 77.56 169 VAL A O 1
ATOM 1440 N N . GLN A 1 170 ? 12.968 -2.312 -8.112 1.00 82.62 170 GLN A N 1
ATOM 1441 C CA . GLN A 1 170 ? 12.401 -1.430 -9.137 1.00 82.62 170 GLN A CA 1
ATOM 1442 C C . GLN A 1 170 ? 12.123 -2.157 -10.472 1.00 82.62 170 GLN A C 1
ATOM 1444 O O . GLN A 1 170 ? 12.615 -1.744 -11.528 1.00 82.62 170 GLN A O 1
ATOM 1449 N N . CYS A 1 171 ? 11.304 -3.210 -10.431 1.00 87.06 171 CYS A N 1
ATOM 1450 C CA . CYS A 1 171 ? 10.756 -3.898 -11.606 1.00 87.06 171 CYS A CA 1
ATOM 1451 C C . CYS A 1 171 ? 9.230 -3.723 -11.717 1.00 87.06 171 CYS A C 1
ATOM 1453 O O . CYS A 1 171 ? 8.552 -3.370 -10.745 1.00 87.06 171 CYS A O 1
ATOM 1455 N N . ILE A 1 172 ? 8.686 -3.929 -12.920 1.00 89.12 172 ILE A N 1
ATOM 1456 C CA . ILE A 1 172 ? 7.254 -3.727 -13.184 1.00 89.12 172 ILE A CA 1
ATOM 1457 C C . ILE A 1 172 ? 6.401 -4.764 -12.445 1.00 89.12 172 ILE A C 1
ATOM 1459 O O . ILE A 1 172 ? 5.316 -4.450 -11.959 1.00 89.12 172 ILE A O 1
ATOM 1463 N N . GLU A 1 173 ? 6.922 -5.978 -12.278 1.00 91.44 173 GLU A N 1
ATOM 1464 C CA . GLU A 1 173 ? 6.297 -7.063 -11.527 1.00 91.44 173 GLU A CA 1
ATOM 1465 C C . GLU A 1 173 ? 6.083 -6.663 -10.067 1.00 91.44 173 GLU A C 1
ATOM 1467 O O . GLU A 1 173 ? 4.999 -6.876 -9.530 1.00 91.44 173 GLU A O 1
ATOM 1472 N N . ASN A 1 174 ? 7.061 -5.997 -9.449 1.00 93.12 174 ASN A N 1
ATOM 1473 C CA . ASN A 1 174 ? 6.921 -5.510 -8.081 1.00 93.12 174 ASN A CA 1
ATOM 1474 C C . ASN A 1 174 ? 5.965 -4.321 -7.967 1.00 93.12 174 ASN A C 1
ATOM 1476 O O . ASN A 1 174 ? 5.304 -4.191 -6.941 1.00 93.12 174 ASN A O 1
ATOM 1480 N N . ALA A 1 175 ? 5.848 -3.465 -8.990 1.00 93.38 175 ALA A N 1
ATOM 1481 C CA . ALA A 1 175 ? 4.820 -2.419 -9.005 1.00 93.38 175 ALA A CA 1
ATOM 1482 C C . ALA A 1 175 ? 3.408 -3.030 -9.045 1.00 93.38 175 ALA A C 1
ATOM 1484 O O . ALA A 1 175 ? 2.544 -2.657 -8.249 1.00 93.38 175 ALA A O 1
ATOM 1485 N N . ARG A 1 176 ? 3.196 -4.032 -9.910 1.00 95.00 176 ARG A N 1
ATOM 1486 C CA . ARG A 1 176 ? 1.944 -4.806 -9.973 1.00 95.00 176 ARG A CA 1
ATOM 1487 C C . ARG A 1 176 ? 1.667 -5.529 -8.659 1.00 95.00 176 ARG A C 1
ATOM 1489 O O . ARG A 1 176 ? 0.547 -5.494 -8.149 1.00 95.00 176 ARG A O 1
ATOM 1496 N N . GLU A 1 177 ? 2.694 -6.154 -8.090 1.00 96.12 177 GLU A N 1
ATOM 1497 C CA . GLU A 1 177 ? 2.588 -6.829 -6.805 1.00 96.12 177 GLU A CA 1
ATOM 1498 C C . GLU A 1 177 ? 2.260 -5.841 -5.682 1.00 96.12 177 GLU A C 1
ATOM 1500 O O . GLU A 1 177 ? 1.388 -6.142 -4.876 1.00 96.12 177 GLU A O 1
ATOM 1505 N N . ALA A 1 178 ? 2.872 -4.656 -5.642 1.00 96.69 178 ALA A N 1
ATOM 1506 C CA . ALA A 1 178 ? 2.581 -3.643 -4.630 1.00 96.69 178 ALA A CA 1
ATOM 1507 C C . ALA A 1 178 ? 1.093 -3.248 -4.632 1.00 96.69 178 ALA A C 1
ATOM 1509 O O . ALA A 1 178 ? 0.461 -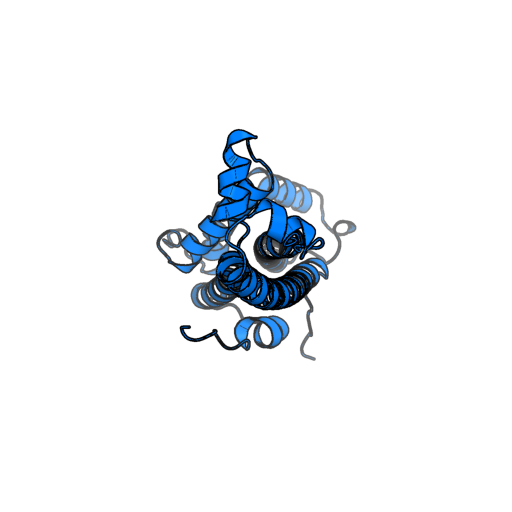3.288 -3.574 1.00 96.69 178 ALA A O 1
ATOM 1510 N N . LYS A 1 179 ? 0.502 -2.995 -5.810 1.00 96.19 179 LYS A N 1
ATOM 1511 C CA . LYS A 1 179 ? -0.947 -2.752 -5.942 1.00 96.19 179 LYS A CA 1
ATOM 1512 C C . LYS A 1 179 ? -1.777 -3.946 -5.461 1.00 96.19 179 LYS A C 1
ATOM 1514 O O . LYS A 1 179 ? -2.739 -3.768 -4.714 1.00 96.19 179 LYS A O 1
ATOM 1519 N N . ARG A 1 180 ? -1.406 -5.172 -5.846 1.00 96.00 180 ARG A N 1
ATOM 1520 C CA . ARG A 1 180 ? -2.106 -6.389 -5.395 1.00 96.00 180 ARG A CA 1
ATOM 1521 C C . ARG A 1 180 ? -2.074 -6.525 -3.871 1.00 96.00 180 ARG A C 1
ATOM 1523 O O . ARG A 1 180 ? -3.110 -6.779 -3.267 1.00 96.00 180 ARG A O 1
ATOM 1530 N N . ILE A 1 181 ? -0.912 -6.297 -3.253 1.00 97.19 181 ILE A N 1
ATOM 1531 C CA . ILE A 1 181 ? -0.748 -6.316 -1.795 1.00 97.19 181 ILE A CA 1
ATOM 1532 C C . ILE A 1 181 ? -1.722 -5.335 -1.142 1.00 97.19 181 ILE A C 1
ATOM 1534 O O . ILE A 1 181 ? -2.367 -5.700 -0.164 1.00 97.19 181 ILE A O 1
ATOM 1538 N N . VAL A 1 182 ? -1.864 -4.120 -1.681 1.00 96.94 182 VAL A N 1
ATOM 1539 C CA . VAL A 1 182 ? -2.820 -3.137 -1.156 1.00 96.94 182 VAL A CA 1
ATOM 1540 C C . VAL A 1 182 ? -4.241 -3.698 -1.164 1.00 96.94 182 VAL A C 1
ATOM 1542 O O . VAL A 1 182 ? -4.891 -3.716 -0.119 1.00 96.94 182 VAL A O 1
ATOM 1545 N N . VAL A 1 183 ? -4.713 -4.194 -2.310 1.00 96.50 183 VAL A N 1
ATOM 1546 C CA . VAL A 1 183 ? -6.073 -4.743 -2.447 1.00 96.50 183 VAL A CA 1
ATOM 1547 C C . VAL A 1 183 ? -6.299 -5.903 -1.473 1.00 96.50 183 VAL A C 1
ATOM 1549 O O . VAL A 1 183 ? -7.296 -5.909 -0.746 1.00 96.50 183 VAL A O 1
ATOM 1552 N N . ASP A 1 184 ? -5.351 -6.838 -1.396 1.00 96.38 184 ASP A N 1
ATOM 1553 C CA . ASP A 1 184 ? -5.432 -8.008 -0.517 1.00 96.38 184 ASP A CA 1
ATOM 1554 C C . ASP A 1 184 ? -5.454 -7.614 0.965 1.00 96.38 184 ASP A C 1
ATOM 1556 O O . ASP A 1 184 ? -6.220 -8.178 1.750 1.00 96.38 184 ASP A O 1
ATOM 1560 N N . VAL A 1 185 ? -4.652 -6.621 1.361 1.00 97.12 185 VAL A N 1
ATOM 1561 C CA . VAL A 1 185 ? -4.606 -6.113 2.739 1.00 97.12 185 VAL A CA 1
ATOM 1562 C C . VAL A 1 185 ? -5.909 -5.412 3.113 1.00 97.12 185 VAL A C 1
ATOM 1564 O O . VAL A 1 185 ? -6.414 -5.630 4.214 1.00 97.12 185 VAL A O 1
ATOM 1567 N N . ILE A 1 186 ? -6.499 -4.619 2.213 1.00 96.94 186 ILE A N 1
ATOM 1568 C CA . ILE A 1 186 ? -7.797 -3.974 2.462 1.00 96.94 186 ILE A CA 1
ATOM 1569 C C . ILE A 1 186 ? -8.920 -5.015 2.556 1.00 96.94 186 ILE A C 1
ATOM 1571 O O . ILE A 1 186 ? -9.745 -4.955 3.473 1.00 96.94 186 ILE A O 1
ATOM 1575 N N . ALA A 1 187 ? -8.938 -6.010 1.666 1.00 96.44 187 ALA A N 1
ATOM 1576 C CA . ALA A 1 187 ? -9.896 -7.111 1.744 1.00 96.44 187 ALA A CA 1
ATOM 1577 C C . ALA A 1 187 ? -9.752 -7.881 3.069 1.00 96.44 187 ALA A C 1
ATOM 1579 O O . ALA A 1 187 ? -10.738 -8.116 3.777 1.00 96.44 187 ALA A O 1
ATOM 1580 N N . TRP A 1 188 ? -8.514 -8.209 3.446 1.00 96.88 188 TRP A N 1
ATOM 1581 C CA . TRP A 1 188 ? -8.186 -8.860 4.711 1.00 96.88 188 TRP A CA 1
ATOM 1582 C C . TRP A 1 188 ? -8.639 -8.029 5.917 1.00 96.88 188 TRP A C 1
ATOM 1584 O O . TRP A 1 188 ? -9.316 -8.569 6.795 1.00 96.88 188 TRP A O 1
ATOM 1594 N N . TYR A 1 189 ? -8.367 -6.722 5.932 1.00 96.62 189 TYR A N 1
ATOM 1595 C CA . TYR A 1 189 ? -8.778 -5.800 6.993 1.00 96.62 189 TYR A CA 1
ATOM 1596 C C . TYR A 1 189 ? -10.281 -5.884 7.277 1.00 96.62 189 TYR A C 1
ATOM 1598 O O . TYR A 1 189 ? -10.692 -6.137 8.415 1.00 96.62 189 TYR A O 1
ATOM 1606 N N . TYR A 1 190 ? -11.122 -5.734 6.250 1.00 96.19 190 TYR A N 1
ATOM 1607 C CA . TYR A 1 190 ? -12.575 -5.797 6.431 1.00 96.19 190 TYR A CA 1
ATOM 1608 C C . TYR A 1 190 ? -13.056 -7.215 6.758 1.00 96.19 190 TYR A C 1
ATOM 1610 O O . TYR A 1 190 ? -13.996 -7.384 7.540 1.00 96.19 190 TYR A O 1
ATOM 1618 N N . SER A 1 191 ? -12.379 -8.246 6.241 1.00 95.44 191 SER A N 1
ATOM 1619 C CA . SER A 1 191 ? -12.684 -9.637 6.591 1.00 95.44 191 SER A CA 1
ATOM 1620 C C . SER A 1 191 ? -12.456 -9.929 8.078 1.00 95.44 191 SER A C 1
ATOM 1622 O O . SER A 1 191 ? -13.243 -10.670 8.672 1.00 95.44 191 SER A O 1
ATOM 1624 N N . LYS A 1 192 ? -11.418 -9.336 8.682 1.00 95.31 192 LYS A N 1
ATOM 1625 C CA . LYS A 1 192 ? -11.049 -9.527 10.089 1.00 95.31 192 LYS A CA 1
ATOM 1626 C C . LYS A 1 192 ? -11.901 -8.675 11.012 1.00 95.31 192 LYS A C 1
ATOM 1628 O O . LYS A 1 192 ? -12.516 -9.199 11.932 1.00 95.31 192 LYS A O 1
ATOM 1633 N N . THR A 1 193 ? -11.978 -7.378 10.736 1.00 94.69 193 THR A N 1
ATOM 1634 C CA . THR A 1 193 ? -12.628 -6.407 11.627 1.00 94.69 193 THR A CA 1
ATOM 1635 C C . THR A 1 193 ? -14.152 -6.432 11.555 1.00 94.69 193 THR A C 1
ATOM 1637 O O . THR A 1 193 ? -14.809 -5.900 12.445 1.00 94.69 193 THR A O 1
ATOM 1640 N N . LYS A 1 194 ? -14.732 -7.013 10.493 1.00 93.94 194 LYS A N 1
ATOM 1641 C CA . LYS A 1 194 ? -16.183 -7.012 10.221 1.00 93.94 194 LYS A CA 1
ATOM 1642 C C . LYS A 1 194 ? -16.804 -5.607 10.175 1.00 93.94 194 LYS A C 1
ATOM 1644 O O . LYS A 1 194 ? -18.026 -5.473 10.256 1.00 93.94 194 LYS A O 1
ATOM 1649 N N . ARG A 1 195 ? -15.990 -4.553 10.027 1.00 91.19 195 ARG A N 1
ATOM 1650 C CA . ARG A 1 195 ? -16.477 -3.178 9.867 1.00 91.19 195 ARG A CA 1
ATOM 1651 C C . ARG A 1 195 ? -17.249 -3.042 8.556 1.00 91.19 195 ARG A C 1
ATOM 1653 O O . ARG A 1 195 ? -17.009 -3.761 7.585 1.00 91.19 195 ARG A O 1
ATOM 1660 N N . LYS A 1 196 ? -18.179 -2.087 8.519 1.00 90.75 196 LYS A N 1
ATOM 1661 C CA . LYS A 1 196 ? -18.915 -1.759 7.297 1.00 90.75 196 LYS A CA 1
ATOM 1662 C C . LYS A 1 196 ? -17.945 -1.196 6.257 1.00 90.75 196 LYS A C 1
ATOM 1664 O O . LYS A 1 196 ? -17.300 -0.187 6.510 1.00 90.75 196 LYS A O 1
ATOM 1669 N N . ILE A 1 197 ? -17.909 -1.818 5.083 1.00 91.38 197 ILE A N 1
ATOM 1670 C CA . ILE A 1 197 ? -17.095 -1.364 3.951 1.00 91.38 197 ILE A CA 1
ATOM 1671 C C . ILE A 1 197 ? -17.700 -0.066 3.382 1.00 91.38 197 ILE A C 1
ATOM 1673 O O . ILE A 1 197 ? -18.877 -0.089 2.994 1.00 91.38 197 ILE A O 1
ATOM 1677 N N . PRO A 1 198 ? -16.943 1.045 3.309 1.00 89.06 198 PRO A N 1
ATOM 1678 C CA . PRO A 1 198 ? -17.373 2.270 2.641 1.00 89.06 198 PRO A CA 1
ATOM 1679 C C . PRO A 1 198 ? -17.601 2.062 1.139 1.00 89.06 198 PRO A C 1
ATOM 1681 O O . PRO A 1 198 ? -16.905 1.277 0.495 1.00 89.06 198 PRO A O 1
ATOM 1684 N N . ASP A 1 199 ? -18.539 2.809 0.554 1.00 87.31 199 ASP A N 1
ATOM 1685 C CA . ASP A 1 199 ? -18.914 2.627 -0.856 1.00 87.31 199 ASP A CA 1
ATOM 1686 C C . ASP A 1 199 ? -17.750 2.887 -1.821 1.00 87.31 199 ASP A C 1
ATOM 1688 O O . ASP A 1 199 ? -17.604 2.170 -2.808 1.00 87.31 199 ASP A O 1
ATOM 1692 N N . TRP A 1 200 ? -16.895 3.870 -1.521 1.00 86.31 200 TRP A N 1
ATOM 1693 C CA . TRP A 1 200 ? -15.717 4.168 -2.339 1.00 86.31 200 TRP A CA 1
ATOM 1694 C C . TRP A 1 200 ? -14.690 3.028 -2.284 1.00 86.31 200 TRP A C 1
ATOM 1696 O O . TRP A 1 200 ? -14.197 2.632 -3.325 1.00 86.31 200 TRP A O 1
ATOM 1706 N N . VAL A 1 201 ? -14.444 2.414 -1.118 1.00 90.44 201 VAL A N 1
ATOM 1707 C CA . VAL A 1 201 ? -13.559 1.238 -1.015 1.00 90.44 201 VAL A CA 1
ATOM 1708 C C . VAL A 1 201 ? -14.117 0.089 -1.844 1.00 90.44 201 VAL A C 1
ATOM 1710 O O . VAL A 1 201 ? -13.387 -0.567 -2.585 1.00 90.44 201 VAL A O 1
ATOM 1713 N N . ARG A 1 202 ? -15.427 -0.162 -1.731 1.00 90.69 202 ARG A N 1
ATOM 1714 C CA . ARG A 1 202 ? -16.075 -1.222 -2.502 1.00 90.69 202 ARG A CA 1
ATOM 1715 C C . ARG A 1 202 ? -15.927 -0.976 -4.001 1.00 90.69 202 ARG A C 1
ATOM 1717 O O . ARG A 1 202 ? -15.590 -1.908 -4.716 1.00 90.69 202 ARG A O 1
ATOM 1724 N N . ARG A 1 203 ? -16.192 0.249 -4.459 1.00 88.25 203 ARG A N 1
ATOM 1725 C CA . ARG A 1 203 ? -16.149 0.625 -5.876 1.00 88.25 203 ARG A CA 1
ATOM 1726 C C . ARG A 1 203 ? -14.722 0.677 -6.415 1.00 88.25 203 ARG A C 1
ATOM 1728 O O . ARG A 1 203 ? -14.464 0.081 -7.445 1.00 88.25 203 ARG A O 1
ATOM 1735 N N . ASP A 1 204 ? -13.816 1.361 -5.738 1.00 87.56 204 ASP A N 1
ATOM 1736 C CA . ASP A 1 204 ? -12.521 1.730 -6.314 1.00 87.56 204 ASP A CA 1
ATOM 1737 C C . ASP A 1 204 ? -11.447 0.673 -6.033 1.00 87.56 204 ASP A C 1
ATOM 1739 O O . ASP A 1 204 ? -10.559 0.478 -6.851 1.00 87.56 204 ASP A O 1
ATOM 1743 N N . ILE A 1 205 ? -11.542 -0.046 -4.907 1.00 90.50 205 ILE A N 1
ATOM 1744 C CA . ILE A 1 205 ? -10.499 -0.982 -4.460 1.00 90.50 205 ILE A CA 1
ATOM 1745 C C . ILE A 1 205 ? -10.945 -2.429 -4.653 1.00 90.50 205 ILE A C 1
ATOM 1747 O O . ILE A 1 205 ? -10.281 -3.200 -5.340 1.00 90.50 205 ILE A O 1
ATOM 1751 N N . LEU A 1 206 ? -12.076 -2.806 -4.048 1.00 90.25 206 LEU A N 1
ATOM 1752 C CA . LEU A 1 206 ? -12.504 -4.208 -3.951 1.00 90.25 206 LEU A CA 1
ATOM 1753 C C . LEU A 1 206 ? -13.307 -4.708 -5.159 1.00 90.25 206 LEU A C 1
ATOM 1755 O O . LEU A 1 206 ? -13.552 -5.908 -5.254 1.00 90.25 206 LEU A O 1
ATOM 1759 N N . SER A 1 207 ? -13.742 -3.820 -6.058 1.00 83.38 207 SER A N 1
ATOM 1760 C CA . SER A 1 207 ? -14.384 -4.220 -7.318 1.00 83.38 207 SER A CA 1
ATOM 1761 C C . SER A 1 207 ? -13.382 -4.455 -8.447 1.00 83.38 207 SER A C 1
ATOM 1763 O O . SER A 1 207 ? -13.737 -5.042 -9.469 1.00 83.38 207 SER A O 1
ATOM 1765 N N . THR A 1 208 ? -12.131 -4.026 -8.256 1.00 63.94 208 THR A N 1
ATOM 1766 C CA . THR A 1 208 ? -11.053 -4.248 -9.212 1.00 63.94 208 THR A CA 1
ATOM 1767 C C . THR A 1 208 ? -10.874 -5.755 -9.377 1.00 63.94 208 THR A C 1
ATOM 1769 O O . THR A 1 208 ? -10.618 -6.433 -8.376 1.00 63.94 208 THR A O 1
ATOM 1772 N N . PRO A 1 209 ? -11.039 -6.316 -10.590 1.00 54.66 209 PRO A N 1
ATOM 1773 C CA . PRO A 1 209 ? -10.863 -7.743 -10.790 1.00 54.66 209 PRO A CA 1
ATOM 1774 C C . PRO A 1 209 ? -9.469 -8.127 -10.301 1.00 54.66 209 PRO A C 1
ATOM 1776 O O . PRO A 1 209 ? -8.473 -7.553 -10.740 1.00 54.66 209 PRO A O 1
ATOM 1779 N N . GLN A 1 210 ? -9.407 -9.074 -9.360 1.00 50.41 210 GLN A N 1
ATOM 1780 C CA . GLN A 1 210 ? -8.155 -9.737 -9.023 1.00 50.41 210 GLN A CA 1
ATOM 1781 C C . GLN A 1 210 ? -7.622 -10.282 -10.339 1.00 50.41 210 GLN A C 1
ATOM 1783 O O . GLN A 1 210 ? -8.270 -11.145 -10.930 1.00 50.41 210 GLN A O 1
ATOM 1788 N N . SER A 1 211 ? -6.512 -9.735 -10.835 1.00 37.56 211 SER A N 1
ATOM 1789 C CA . SER A 1 211 ? -5.834 -10.254 -12.015 1.00 37.56 211 SER A CA 1
ATOM 1790 C C . SER A 1 211 ? -5.521 -11.720 -11.735 1.00 37.56 211 SER A C 1
ATOM 1792 O O . SER A 1 211 ? -4.582 -12.044 -11.008 1.00 37.56 211 SER A O 1
ATOM 1794 N N . GLN A 1 212 ? -6.398 -12.601 -12.212 1.00 30.39 212 GLN A N 1
ATOM 1795 C CA . GLN A 1 212 ? -6.250 -14.037 -12.104 1.00 30.39 212 GLN A CA 1
ATOM 1796 C C . GLN A 1 212 ? -4.989 -14.392 -12.880 1.00 30.39 212 GLN A C 1
ATOM 1798 O O . GLN A 1 212 ? -4.895 -14.044 -14.051 1.00 30.39 212 GLN A O 1
ATOM 1803 N N . ASN A 1 213 ? -4.039 -15.023 -12.185 1.00 30.31 213 ASN A N 1
ATOM 1804 C CA . ASN A 1 213 ? -2.923 -15.808 -12.710 1.00 30.31 213 ASN A CA 1
ATOM 1805 C C . ASN A 1 213 ? -2.599 -15.573 -14.199 1.00 30.31 213 ASN A C 1
ATOM 1807 O O . ASN A 1 213 ? -3.171 -16.230 -15.070 1.00 30.31 213 ASN A O 1
ATOM 1811 N N . LEU A 1 214 ? -1.635 -14.689 -14.456 1.00 31.55 214 LEU A N 1
ATOM 1812 C CA . LEU A 1 214 ? -0.741 -14.793 -15.608 1.00 31.55 214 LEU A CA 1
ATOM 1813 C C . LEU A 1 214 ? 0.659 -15.092 -15.080 1.00 31.55 214 LEU A C 1
ATOM 1815 O O . LEU A 1 214 ? 1.070 -14.390 -14.126 1.00 31.55 214 LEU A O 1
#

Radius of gyration: 21.57 Å; chains: 1; bounding box: 59×39×64 Å

Foldseek 3Di:
DPPLDPFDPQLVVLLVLLVVLLVVLVVLVVVLVVVVVVLVVVCVVPVDPVVSCVVVVCNDDRDLPSLLSNLLSLLSNLQVVLVRVVCVVVVPDPDPVPDDPVRVVVVVVCVVPADSLRSLLQSLCVLLVHRPDPPCPDPLSVLSVVSVVLNCCSPPPDPVCVVVNVPVNSDSVNSVSSLVSSLSNVVVSCVRNVDDDRPCCVPSRPVPPPPPDD

pLDDT: mean 79.64, std 16.16, range [27.3, 97.19]